Protein AF-R7EYQ7-F1 (afdb_monomer)

Radius of gyration: 17.89 Å; Cα contacts (8 Å, |Δi|>4): 561; chains: 1; bounding box: 43×46×58 Å

Structure (mmCIF, N/CA/C/O backbone):
data_AF-R7EYQ7-F1
#
_entry.id   AF-R7EYQ7-F1
#
loop_
_atom_site.group_PDB
_atom_site.id
_atom_site.type_symbol
_atom_site.label_atom_id
_atom_site.label_alt_id
_atom_site.label_comp_id
_atom_site.label_asym_id
_atom_site.label_entity_id
_atom_site.label_seq_id
_atom_site.pdbx_PDB_ins_code
_atom_site.Cartn_x
_atom_site.Cartn_y
_atom_site.Cartn_z
_atom_site.occupancy
_atom_site.B_iso_or_equiv
_atom_site.auth_seq_id
_atom_site.auth_comp_id
_atom_site.auth_asym_id
_atom_site.auth_atom_id
_atom_site.pdbx_PDB_model_num
ATOM 1 N N . MET A 1 1 ? -8.876 -11.150 -6.058 1.00 70.31 1 MET A N 1
ATOM 2 C CA . MET A 1 1 ? -7.991 -10.917 -7.228 1.00 70.31 1 MET A CA 1
ATOM 3 C C . MET A 1 1 ? -6.675 -11.649 -7.012 1.00 70.31 1 MET A C 1
ATOM 5 O O . MET A 1 1 ? -6.251 -11.719 -5.863 1.00 70.31 1 MET A O 1
ATOM 9 N N . ARG A 1 2 ? -6.072 -12.230 -8.060 1.00 80.94 2 ARG A N 1
ATOM 10 C CA . ARG A 1 2 ? -4.848 -13.043 -7.925 1.00 80.94 2 ARG A CA 1
ATOM 11 C C . ARG A 1 2 ? -3.551 -12.344 -8.317 1.00 80.94 2 ARG A C 1
ATOM 13 O O . ARG A 1 2 ? -2.537 -12.867 -7.909 1.00 80.94 2 ARG A O 1
ATOM 20 N N . TYR A 1 3 ? -3.576 -11.233 -9.057 1.00 92.44 3 TYR A N 1
ATOM 21 C CA . TYR A 1 3 ? -2.371 -10.474 -9.409 1.00 92.44 3 TYR A CA 1
ATOM 22 C C . TYR A 1 3 ? -2.695 -8.987 -9.569 1.00 92.44 3 TYR A C 1
ATOM 24 O O . TYR A 1 3 ? -3.776 -8.650 -10.054 1.00 92.44 3 TYR A O 1
ATOM 32 N N . CYS A 1 4 ? -1.786 -8.104 -9.149 1.00 94.50 4 CYS A N 1
ATOM 33 C CA . CYS A 1 4 ? -1.896 -6.654 -9.335 1.00 94.50 4 CYS A CA 1
ATOM 34 C C . CYS A 1 4 ? -0.521 -6.014 -9.429 1.00 94.50 4 CYS A C 1
ATOM 36 O O . CYS A 1 4 ? 0.293 -6.220 -8.531 1.00 94.50 4 CYS A O 1
ATOM 38 N N . LEU A 1 5 ? -0.304 -5.173 -10.432 1.00 95.81 5 LEU A N 1
ATOM 39 C CA . LEU A 1 5 ? 0.814 -4.240 -10.457 1.00 95.81 5 LEU A CA 1
ATOM 40 C C . LEU A 1 5 ? 0.259 -2.813 -10.452 1.00 95.81 5 LEU A C 1
ATOM 42 O O . LEU A 1 5 ? -0.575 -2.474 -11.287 1.00 95.81 5 LEU A O 1
ATOM 46 N N . SER A 1 6 ? 0.746 -1.981 -9.534 1.00 96.06 6 SER A N 1
ATOM 47 C CA . SER A 1 6 ? 0.581 -0.526 -9.570 1.00 96.06 6 SER A CA 1
ATOM 48 C C . SER A 1 6 ? 1.959 0.111 -9.624 1.00 96.06 6 SER A C 1
ATOM 50 O O . SER A 1 6 ? 2.792 -0.180 -8.769 1.00 96.06 6 SER A O 1
ATOM 52 N N . VAL A 1 7 ? 2.163 1.033 -10.563 1.00 96.06 7 VAL A N 1
ATOM 53 C CA . VAL A 1 7 ? 3.359 1.879 -10.642 1.00 96.06 7 VAL A CA 1
ATOM 54 C C . VAL A 1 7 ? 2.918 3.334 -10.629 1.00 96.06 7 VAL A C 1
ATOM 56 O O . VAL A 1 7 ? 2.062 3.718 -11.422 1.00 96.06 7 VAL A O 1
ATOM 59 N N . ARG A 1 8 ? 3.430 4.124 -9.681 1.00 96.25 8 ARG A N 1
ATOM 60 C CA . ARG A 1 8 ? 3.079 5.541 -9.556 1.00 96.25 8 ARG A CA 1
ATOM 61 C C . ARG A 1 8 ? 4.039 6.410 -10.353 1.00 96.25 8 ARG A C 1
ATOM 63 O O . ARG A 1 8 ? 5.252 6.279 -10.219 1.00 96.25 8 ARG A O 1
ATOM 70 N N . ASP A 1 9 ? 3.473 7.328 -11.126 1.00 95.00 9 ASP A N 1
ATOM 71 C CA . ASP A 1 9 ? 4.203 8.492 -11.612 1.00 95.00 9 ASP A CA 1
ATOM 72 C C . ASP A 1 9 ? 4.451 9.425 -10.415 1.00 95.00 9 ASP A C 1
ATOM 74 O O . ASP A 1 9 ? 3.481 9.884 -9.811 1.00 95.00 9 ASP A O 1
ATOM 78 N N . PRO A 1 10 ? 5.708 9.715 -10.037 1.00 96.25 10 PRO A N 1
ATOM 79 C CA . PRO A 1 10 ? 6.006 10.505 -8.847 1.00 96.25 10 PRO A CA 1
ATOM 80 C C . PRO A 1 10 ? 5.572 11.977 -8.961 1.00 96.25 10 PRO A C 1
ATOM 82 O O . PRO A 1 10 ? 5.576 12.688 -7.956 1.00 96.25 10 PRO A O 1
ATOM 85 N N . ARG A 1 11 ? 5.189 12.453 -10.154 1.00 96.12 11 ARG A N 1
ATOM 86 C CA . ARG A 1 11 ? 4.769 13.837 -10.415 1.00 96.12 11 ARG A CA 1
ATOM 87 C C . ARG A 1 11 ? 3.256 14.040 -10.368 1.00 96.12 11 ARG A C 1
ATOM 89 O O . ARG A 1 11 ? 2.821 15.191 -10.414 1.00 96.12 11 ARG A O 1
ATOM 96 N N . ILE A 1 12 ? 2.458 12.974 -10.261 1.00 95.75 12 ILE A N 1
ATOM 97 C CA . ILE A 1 12 ? 0.992 13.041 -10.357 1.00 95.75 12 ILE A CA 1
ATOM 98 C C . ILE A 1 12 ? 0.342 12.378 -9.140 1.00 95.75 12 ILE A C 1
ATOM 100 O O . ILE A 1 12 ? 0.296 11.154 -9.029 1.00 95.75 12 ILE A O 1
ATOM 104 N N . ALA A 1 13 ? -0.228 13.191 -8.250 1.00 96.19 13 ALA A N 1
ATOM 105 C CA . ALA A 1 13 ? -1.019 12.720 -7.118 1.00 96.19 13 ALA A CA 1
ATOM 106 C C . ALA A 1 13 ? -2.377 13.421 -7.045 1.00 96.19 13 ALA A C 1
ATOM 108 O O . ALA A 1 13 ? -2.488 14.625 -7.279 1.00 96.19 13 ALA A O 1
ATOM 109 N N . ASP A 1 14 ? -3.395 12.668 -6.643 1.00 91.94 14 ASP A N 1
ATOM 110 C CA . ASP A 1 14 ? -4.744 13.165 -6.390 1.00 91.94 14 ASP A CA 1
ATOM 111 C C . ASP A 1 14 ? -4.819 14.139 -5.199 1.00 91.94 14 ASP A C 1
ATOM 113 O O . ASP A 1 14 ? -4.140 13.974 -4.177 1.00 91.94 14 ASP A O 1
ATOM 117 N N . THR A 1 15 ? -5.703 15.136 -5.313 1.00 91.69 15 THR A N 1
ATOM 118 C CA . THR A 1 15 ? -5.915 16.193 -4.310 1.00 91.69 15 THR A CA 1
ATOM 119 C C . THR A 1 15 ? -6.346 15.661 -2.937 1.00 91.69 15 THR A C 1
ATOM 121 O O . THR A 1 15 ? -6.007 16.247 -1.903 1.00 91.69 15 THR A O 1
ATOM 124 N N . SER A 1 16 ? -7.049 14.525 -2.899 1.00 91.94 16 SER A N 1
ATOM 125 C CA . SER A 1 16 ? -7.520 13.872 -1.673 1.00 91.94 16 SER A CA 1
ATOM 126 C C . SER A 1 16 ? -6.491 12.954 -1.012 1.00 91.94 16 SER A C 1
ATOM 128 O O . SER A 1 16 ? -6.771 12.447 0.071 1.00 91.94 16 SER A O 1
ATOM 130 N N . GLN A 1 17 ? -5.281 12.909 -1.583 1.00 95.81 17 GLN A N 1
ATOM 131 C CA . GLN A 1 17 ? -4.141 12.049 -1.279 1.00 95.81 17 GLN A CA 1
ATOM 132 C C . GLN A 1 17 ? -4.197 10.719 -2.034 1.00 95.81 17 GLN A C 1
ATOM 134 O O . GLN A 1 17 ? -5.220 10.053 -2.105 1.00 95.81 17 GLN A O 1
ATOM 139 N N . SER A 1 18 ? -3.072 10.335 -2.635 1.00 97.19 18 SER A N 1
ATOM 140 C CA . SER A 1 18 ? -2.972 9.104 -3.419 1.00 97.19 18 SER A CA 1
ATOM 141 C C . SER A 1 18 ? -2.539 7.929 -2.561 1.00 97.19 18 SER A C 1
ATOM 143 O O . SER A 1 18 ? -1.446 7.943 -1.992 1.00 97.19 18 SER A O 1
ATOM 145 N N . ASN A 1 19 ? -3.375 6.893 -2.542 1.00 98.19 19 ASN A N 1
ATOM 146 C CA . ASN A 1 19 ? -3.112 5.619 -1.888 1.00 98.19 19 ASN A CA 1
ATOM 147 C C . ASN A 1 19 ? -2.914 4.494 -2.914 1.00 98.19 19 ASN A C 1
ATOM 149 O O . ASN A 1 19 ? -3.432 4.558 -4.034 1.00 98.19 19 ASN A O 1
ATOM 153 N N . GLY A 1 20 ? -2.180 3.448 -2.531 1.00 97.31 20 GLY A N 1
ATOM 154 C CA . GLY A 1 20 ? -2.062 2.203 -3.290 1.00 97.31 20 GLY A CA 1
ATOM 155 C C . GLY A 1 20 ? -3.398 1.461 -3.327 1.00 97.31 20 GLY A C 1
ATOM 156 O O . GLY A 1 20 ? -4.007 1.344 -4.388 1.00 97.31 20 GLY A O 1
ATOM 157 N N . PHE A 1 21 ? -3.872 1.039 -2.154 1.00 96.88 21 PHE A N 1
ATOM 158 C CA . PHE A 1 21 ? -5.271 0.692 -1.900 1.00 96.88 21 PHE A CA 1
ATOM 159 C C . PHE A 1 21 ? -5.887 1.689 -0.926 1.00 96.88 21 PHE A C 1
ATOM 161 O O . PHE A 1 21 ? -5.285 1.999 0.098 1.00 96.88 21 PHE A O 1
ATOM 168 N N . GLU A 1 22 ? -7.124 2.087 -1.198 1.00 96.44 22 GLU A N 1
ATOM 169 C CA . GLU A 1 22 ? -8.025 2.692 -0.220 1.00 96.44 22 GLU A CA 1
ATOM 170 C C . GLU A 1 22 ? -9.298 1.849 -0.171 1.00 96.44 22 GLU A C 1
ATOM 172 O O . GLU A 1 22 ? -9.866 1.506 -1.212 1.00 96.44 22 GLU A O 1
ATOM 177 N N . SER A 1 23 ? -9.712 1.439 1.027 1.00 97.50 23 SER A N 1
ATOM 178 C CA . SER A 1 23 ? -10.872 0.571 1.195 1.00 97.50 23 SER A CA 1
ATOM 179 C C . SER A 1 23 ? -11.792 1.039 2.307 1.00 97.50 23 SER A C 1
ATOM 181 O O . SER A 1 23 ? -11.409 1.065 3.477 1.00 97.50 23 SER A O 1
ATOM 183 N N . ASP A 1 24 ? -13.039 1.286 1.912 1.00 97.25 24 ASP A N 1
ATOM 184 C CA . ASP A 1 24 ? -14.132 1.773 2.747 1.00 97.25 24 ASP A CA 1
ATOM 185 C C . ASP A 1 24 ? -15.274 0.757 2.752 1.00 97.25 24 ASP A C 1
ATOM 187 O O . ASP A 1 24 ? -15.513 0.089 1.743 1.00 97.25 24 ASP A O 1
ATOM 191 N N . ASN A 1 25 ? -16.050 0.686 3.838 1.00 97.31 25 ASN A N 1
ATOM 192 C CA . ASN A 1 25 ? -17.374 0.064 3.754 1.00 97.31 25 ASN A CA 1
ATOM 193 C C . ASN A 1 25 ? -18.377 0.991 3.051 1.00 97.31 25 ASN A C 1
ATOM 195 O O . ASN A 1 25 ? -19.058 0.610 2.107 1.00 97.31 25 ASN A O 1
ATOM 199 N N . ASN A 1 26 ? -18.479 2.226 3.540 1.00 95.88 26 ASN A N 1
ATOM 200 C CA . ASN A 1 26 ? -19.308 3.288 2.978 1.00 95.88 26 ASN A CA 1
ATOM 201 C C . ASN A 1 26 ? -18.834 4.651 3.502 1.00 95.88 26 ASN A C 1
ATOM 203 O O . ASN A 1 26 ? -18.089 4.728 4.480 1.00 95.88 26 ASN A O 1
ATOM 207 N N . ALA A 1 27 ? -19.313 5.730 2.881 1.00 94.12 27 ALA A N 1
ATOM 208 C CA . ALA A 1 27 ? -18.861 7.092 3.159 1.00 94.12 27 ALA A CA 1
ATOM 209 C C . ALA A 1 27 ? -19.082 7.563 4.612 1.00 94.12 27 ALA A C 1
ATOM 211 O O . ALA A 1 27 ? -18.300 8.374 5.118 1.00 94.12 27 ALA A O 1
ATOM 212 N N . SER A 1 28 ? -20.129 7.083 5.295 1.00 94.12 28 SER A N 1
ATOM 213 C CA . SER A 1 28 ? -20.429 7.496 6.674 1.00 94.12 28 SER A CA 1
ATOM 214 C C . SER A 1 28 ? -19.657 6.694 7.725 1.00 94.12 28 SER A C 1
ATOM 216 O O . SER A 1 28 ? -19.553 7.146 8.862 1.00 94.12 28 SER A O 1
ATOM 218 N N . GLY A 1 29 ? -19.090 5.539 7.360 1.00 92.81 29 GLY A N 1
ATOM 219 C CA . GLY A 1 29 ? -18.510 4.584 8.309 1.00 92.81 29 GLY A CA 1
ATOM 220 C C . GLY A 1 29 ? -19.556 3.745 9.046 1.00 92.81 29 GLY A C 1
ATOM 221 O O . GLY A 1 29 ? -19.209 3.046 9.997 1.00 92.81 29 GLY A O 1
ATOM 222 N N . ALA A 1 30 ? -20.821 3.795 8.614 1.00 94.19 30 ALA A N 1
ATOM 223 C CA . ALA A 1 30 ? -21.890 3.000 9.201 1.00 94.19 30 ALA A CA 1
ATOM 224 C C . ALA A 1 30 ? -21.632 1.495 9.022 1.00 94.19 30 ALA A C 1
ATOM 226 O O . ALA A 1 30 ? -21.087 1.046 8.008 1.00 94.19 30 ALA A O 1
ATOM 227 N N . GLU A 1 31 ? -22.072 0.694 9.987 1.00 94.31 31 GLU A N 1
ATOM 228 C CA . GLU A 1 31 ? -21.980 -0.770 9.952 1.00 94.31 31 GLU A CA 1
ATOM 229 C C . GLU A 1 31 ? -23.127 -1.387 9.137 1.00 94.31 31 GLU A C 1
ATOM 231 O O . GLU A 1 31 ? -23.873 -2.247 9.599 1.00 94.31 31 GLU A O 1
ATOM 236 N N . THR A 1 32 ? -23.285 -0.915 7.902 1.00 94.88 32 THR A N 1
ATOM 237 C CA . THR A 1 32 ? -24.306 -1.405 6.975 1.00 94.88 32 THR A CA 1
ATOM 238 C C . THR A 1 32 ? -23.769 -2.602 6.201 1.00 94.88 32 THR A C 1
ATOM 240 O O . THR A 1 32 ? -22.664 -2.545 5.658 1.00 94.88 32 THR A O 1
ATOM 243 N N . THR A 1 33 ? -24.555 -3.677 6.144 1.00 94.31 33 THR A N 1
ATOM 244 C CA . THR A 1 33 ? -24.248 -4.860 5.333 1.00 94.31 33 THR A CA 1
ATOM 245 C C . THR A 1 33 ? -24.699 -4.674 3.877 1.00 94.31 33 THR A C 1
ATOM 247 O O . THR A 1 33 ? -25.657 -3.938 3.630 1.00 94.31 33 THR A O 1
ATOM 250 N N . PRO A 1 34 ? -24.057 -5.355 2.906 1.00 94.81 34 PRO A N 1
ATOM 251 C CA . PRO A 1 34 ? -22.857 -6.192 3.047 1.00 94.81 34 PRO A CA 1
ATOM 252 C C . PRO A 1 34 ? -21.591 -5.372 3.345 1.00 94.81 34 PRO A C 1
ATOM 254 O O . PRO A 1 34 ? -21.514 -4.204 2.986 1.00 94.81 34 PRO A O 1
ATOM 257 N N . PHE A 1 35 ? -20.597 -5.999 3.991 1.00 96.44 35 PHE A N 1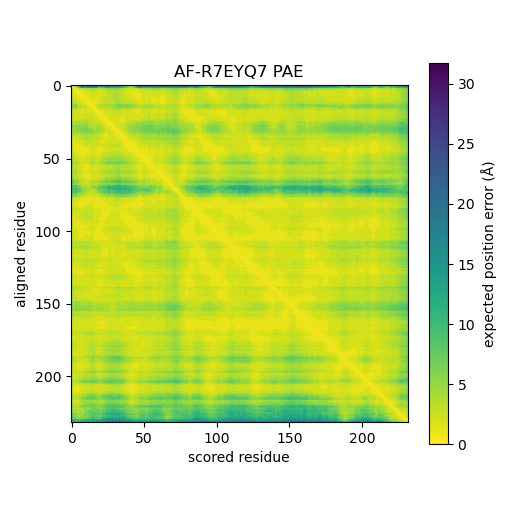
ATOM 258 C CA . PHE A 1 35 ? -19.316 -5.347 4.284 1.00 96.44 35 PHE A CA 1
ATOM 259 C C . PHE A 1 35 ? -18.308 -5.490 3.138 1.00 96.44 35 PHE A C 1
ATOM 261 O O . PHE A 1 35 ? -18.095 -6.603 2.640 1.00 96.44 35 PHE A O 1
ATOM 268 N N . THR A 1 36 ? -17.587 -4.412 2.813 1.00 97.06 36 THR A N 1
ATOM 269 C CA . THR A 1 36 ? -16.380 -4.487 1.971 1.00 97.06 36 THR A CA 1
ATOM 270 C C . THR A 1 36 ? -15.347 -5.407 2.625 1.00 97.06 36 THR A C 1
ATOM 272 O O . THR A 1 36 ? -14.816 -5.105 3.690 1.00 97.06 36 THR A O 1
ATOM 275 N N . SER A 1 37 ? -15.082 -6.557 2.001 1.00 96.50 37 SER A N 1
ATOM 276 C CA . SER A 1 37 ? -14.272 -7.650 2.573 1.00 96.50 37 SER A CA 1
ATOM 277 C C . SER A 1 37 ? -13.435 -8.386 1.519 1.00 96.50 37 SER A C 1
ATOM 279 O O . SER A 1 37 ? -13.158 -9.578 1.620 1.00 96.50 37 SER A O 1
ATOM 281 N N . ALA A 1 38 ? -13.048 -7.679 0.455 1.00 96.31 38 ALA A N 1
ATOM 282 C CA . ALA A 1 38 ? -12.340 -8.272 -0.672 1.00 96.31 38 ALA A CA 1
ATOM 283 C C . ALA A 1 38 ? -11.009 -8.932 -0.261 1.00 96.31 38 ALA A C 1
ATOM 285 O O . ALA A 1 38 ? -10.313 -8.465 0.641 1.00 96.31 38 ALA A O 1
ATOM 286 N N . HIS A 1 39 ? -10.647 -10.003 -0.975 1.00 97.19 39 HIS A N 1
ATOM 287 C CA . HIS A 1 39 ? -9.384 -10.721 -0.805 1.00 97.19 39 HIS A CA 1
ATOM 288 C C . HIS A 1 39 ? -8.466 -10.501 -2.014 1.00 97.19 39 HIS A C 1
ATOM 290 O O . HIS A 1 39 ? -8.789 -10.865 -3.157 1.00 97.19 39 HIS A O 1
ATOM 296 N N . PHE A 1 40 ? -7.293 -9.938 -1.742 1.00 97.69 40 PHE A N 1
ATOM 297 C CA . PHE A 1 40 ? -6.221 -9.720 -2.704 1.00 97.69 40 PHE A CA 1
ATOM 298 C C . PHE A 1 40 ? -5.013 -10.589 -2.355 1.00 97.69 40 PHE A C 1
ATOM 300 O O . PHE A 1 40 ? -4.673 -10.776 -1.185 1.00 97.69 40 PHE A O 1
ATOM 307 N N . ARG A 1 41 ? -4.366 -11.137 -3.384 1.00 97.19 41 ARG A N 1
ATOM 308 C CA . ARG A 1 41 ? -3.109 -11.872 -3.251 1.00 97.19 41 ARG A CA 1
ATOM 309 C C . ARG A 1 41 ? -2.165 -11.502 -4.392 1.00 97.19 41 ARG A C 1
ATOM 311 O O . ARG A 1 41 ? -2.664 -11.173 -5.466 1.00 97.19 41 ARG A O 1
ATOM 318 N N . ASN A 1 42 ? -0.853 -11.583 -4.150 1.00 97.81 42 ASN A N 1
ATOM 319 C CA . ASN A 1 42 ? 0.201 -11.390 -5.154 1.00 97.81 42 ASN A CA 1
ATOM 320 C C . ASN A 1 42 ? 0.115 -9.997 -5.794 1.00 97.81 42 ASN A C 1
ATOM 322 O O . ASN A 1 42 ? -0.246 -9.812 -6.954 1.00 97.81 42 ASN A O 1
ATOM 326 N N . ILE A 1 43 ? 0.414 -8.988 -4.981 1.00 98.25 43 ILE A N 1
ATOM 327 C CA . ILE A 1 43 ? 0.268 -7.571 -5.322 1.00 98.25 43 ILE A CA 1
ATOM 328 C C . ILE A 1 43 ? 1.647 -6.917 -5.279 1.00 98.25 43 ILE A C 1
ATOM 330 O O . ILE A 1 43 ? 2.351 -7.093 -4.293 1.00 98.25 43 ILE A O 1
ATOM 334 N N . THR A 1 44 ? 2.015 -6.132 -6.288 1.00 98.38 44 THR A N 1
ATOM 335 C CA . THR A 1 44 ? 3.164 -5.220 -6.223 1.00 98.38 44 THR A CA 1
ATOM 336 C C . THR A 1 44 ? 2.684 -3.777 -6.347 1.00 98.38 44 THR A C 1
ATOM 338 O O . THR A 1 44 ? 2.035 -3.421 -7.330 1.00 98.38 44 THR A O 1
ATOM 341 N N . LEU A 1 45 ? 3.017 -2.942 -5.363 1.00 98.69 45 LEU A N 1
ATOM 342 C CA . LEU A 1 45 ? 2.714 -1.513 -5.329 1.00 98.69 45 LEU A CA 1
ATOM 343 C C . LEU A 1 45 ? 4.007 -0.705 -5.300 1.00 98.69 45 LEU A C 1
ATOM 345 O O . LEU A 1 45 ? 4.673 -0.619 -4.270 1.00 98.69 45 LEU A O 1
ATOM 349 N N . VAL A 1 46 ? 4.324 -0.065 -6.415 1.00 98.62 46 VAL A N 1
ATOM 350 C CA . VAL A 1 46 ? 5.459 0.846 -6.526 1.00 98.62 46 VAL A CA 1
ATOM 351 C C . VAL A 1 46 ? 4.990 2.272 -6.284 1.00 98.62 46 VAL A C 1
ATOM 353 O O . VAL A 1 46 ? 4.228 2.821 -7.079 1.00 98.62 46 VAL A O 1
ATOM 356 N N . GLY A 1 47 ? 5.403 2.828 -5.150 1.00 98.25 47 GLY A N 1
ATOM 357 C CA . GLY A 1 47 ? 5.142 4.198 -4.734 1.00 98.25 47 GLY A CA 1
ATOM 358 C C . GLY A 1 47 ? 6.070 5.209 -5.414 1.00 98.25 47 GLY A C 1
ATOM 359 O O . GLY A 1 47 ? 6.898 4.842 -6.246 1.00 98.25 47 GLY A O 1
ATOM 360 N N . PRO A 1 48 ? 5.927 6.501 -5.092 1.00 97.69 48 PRO A N 1
ATOM 361 C CA . PRO A 1 48 ? 6.641 7.575 -5.779 1.00 97.69 48 PRO A CA 1
ATOM 362 C C . PRO A 1 48 ? 8.108 7.731 -5.345 1.00 97.69 48 PRO A C 1
ATOM 364 O O . PRO A 1 48 ? 8.890 8.332 -6.072 1.00 97.69 48 PRO A O 1
ATOM 367 N N . LYS A 1 49 ? 8.492 7.211 -4.173 1.00 97.06 49 LYS A N 1
ATOM 368 C CA . LYS A 1 49 ? 9.792 7.430 -3.521 1.00 97.06 49 LYS A CA 1
ATOM 369 C C . LYS A 1 49 ? 10.677 6.183 -3.619 1.00 97.06 49 LYS A C 1
ATOM 371 O O . LYS A 1 49 ? 11.204 5.702 -2.618 1.00 97.06 49 LYS A O 1
ATOM 376 N N . THR A 1 50 ? 10.761 5.593 -4.805 1.00 97.25 50 THR A N 1
ATOM 377 C CA . THR A 1 50 ? 11.694 4.486 -5.056 1.00 97.25 50 THR A CA 1
ATOM 378 C C . THR A 1 50 ? 13.120 5.009 -5.177 1.00 97.25 50 THR A C 1
ATOM 380 O O . THR A 1 50 ? 13.343 6.203 -5.385 1.00 97.25 50 THR A O 1
ATOM 383 N N . THR A 1 51 ? 14.106 4.113 -5.150 1.00 93.94 51 THR A N 1
ATOM 384 C CA . THR A 1 51 ? 15.512 4.473 -5.415 1.00 93.94 51 THR A CA 1
ATOM 385 C C . THR A 1 51 ? 15.738 5.119 -6.789 1.00 93.94 51 THR A C 1
ATOM 387 O O . THR A 1 51 ? 16.692 5.877 -6.954 1.00 93.94 51 THR A O 1
ATOM 390 N N . LYS A 1 52 ? 14.856 4.875 -7.771 1.00 95.25 52 LYS A N 1
ATOM 391 C CA . LYS A 1 52 ? 14.890 5.539 -9.087 1.00 95.25 52 LYS A CA 1
ATOM 392 C C . LYS A 1 52 ? 14.464 7.010 -9.033 1.00 95.25 52 LYS A C 1
ATOM 394 O O . LYS A 1 52 ? 14.857 7.770 -9.911 1.00 95.25 52 LYS A O 1
ATOM 399 N N . ASN A 1 53 ? 13.721 7.412 -8.003 1.00 95.69 53 ASN A N 1
ATOM 400 C CA . ASN A 1 53 ? 13.224 8.773 -7.801 1.00 95.69 53 ASN A CA 1
ATOM 401 C C . ASN A 1 53 ? 13.887 9.393 -6.559 1.00 95.69 53 ASN A C 1
ATOM 403 O O . ASN A 1 53 ? 13.214 9.839 -5.630 1.00 95.69 53 ASN A O 1
ATOM 407 N N . ALA A 1 54 ? 15.223 9.382 -6.509 1.00 92.69 54 ALA A N 1
ATOM 408 C CA . ALA A 1 54 ? 15.991 9.847 -5.348 1.00 92.69 54 ALA A CA 1
ATOM 409 C C . ALA A 1 54 ? 15.775 11.338 -5.008 1.00 92.69 54 ALA A C 1
ATOM 411 O O . ALA A 1 54 ? 16.067 11.759 -3.891 1.00 92.69 54 ALA A O 1
ATOM 412 N N . ASP A 1 55 ? 15.269 12.129 -5.957 1.00 95.06 55 ASP A N 1
ATOM 413 C CA . ASP A 1 55 ? 14.934 13.547 -5.804 1.00 95.06 55 ASP A CA 1
ATOM 414 C C . ASP A 1 55 ? 13.484 13.792 -5.349 1.00 95.06 55 ASP A C 1
ATOM 416 O O . ASP A 1 55 ? 13.074 14.947 -5.224 1.00 95.06 55 ASP A O 1
ATOM 420 N N . PHE A 1 56 ? 12.694 12.734 -5.129 1.00 97.44 56 PHE A N 1
ATOM 421 C CA . PHE A 1 56 ? 11.277 12.854 -4.805 1.00 97.44 56 PHE A CA 1
ATOM 422 C C . PHE A 1 56 ? 11.037 13.705 -3.554 1.00 97.44 56 PHE A C 1
ATOM 424 O O . PHE A 1 56 ? 11.572 13.436 -2.477 1.00 97.44 56 PHE A O 1
ATOM 431 N N . LEU A 1 57 ? 10.131 14.677 -3.683 1.00 97.19 57 LEU A N 1
ATOM 432 C CA . LEU A 1 57 ? 9.569 15.426 -2.566 1.00 97.19 57 LEU A CA 1
ATOM 433 C C . LEU A 1 57 ? 8.049 15.286 -2.584 1.00 97.19 57 LEU A C 1
ATOM 435 O O . LEU A 1 57 ? 7.397 15.526 -3.597 1.00 97.19 57 LEU A O 1
ATOM 439 N N . ASN A 1 58 ? 7.450 14.957 -1.442 1.00 97.25 58 ASN A N 1
ATOM 440 C CA . ASN A 1 58 ? 5.995 14.854 -1.328 1.00 97.25 58 ASN A CA 1
ATOM 441 C C . ASN A 1 58 ? 5.347 16.233 -1.094 1.00 97.25 58 ASN A C 1
ATOM 443 O O . ASN A 1 58 ? 4.686 16.476 -0.078 1.00 97.25 58 ASN A O 1
ATOM 447 N N . SER A 1 59 ? 5.598 17.171 -2.007 1.00 96.25 59 SER A N 1
ATOM 448 C CA . SER A 1 59 ? 5.170 18.568 -1.927 1.00 96.25 59 SER A CA 1
ATOM 449 C C . SER A 1 59 ? 4.620 19.067 -3.263 1.00 96.25 59 SER A C 1
ATOM 451 O O . SER A 1 59 ? 4.833 18.463 -4.314 1.00 96.25 59 SER A O 1
ATOM 453 N N . SER A 1 60 ? 3.928 20.206 -3.218 1.00 94.19 60 SER A N 1
ATOM 454 C CA . SER A 1 60 ? 3.421 20.896 -4.410 1.00 94.19 60 SER A CA 1
ATOM 455 C C . SER A 1 60 ? 4.523 21.356 -5.364 1.00 94.19 60 SER A C 1
ATOM 457 O O . SER A 1 60 ? 4.249 21.562 -6.538 1.00 94.19 60 SER A O 1
ATOM 459 N N . ASP A 1 61 ? 5.753 21.513 -4.873 1.00 94.44 61 ASP A N 1
ATOM 460 C CA . ASP A 1 61 ? 6.876 21.988 -5.688 1.00 94.44 61 ASP A CA 1
ATOM 461 C C . ASP A 1 61 ? 7.401 20.886 -6.619 1.00 94.44 61 ASP A C 1
ATOM 463 O O . ASP A 1 61 ? 7.955 21.166 -7.679 1.00 94.44 61 ASP A O 1
ATOM 467 N N . TYR A 1 62 ? 7.214 19.621 -6.234 1.00 96.44 62 TYR A N 1
ATOM 468 C CA . TYR A 1 62 ? 7.636 18.464 -7.018 1.00 96.44 62 TYR A CA 1
ATOM 469 C C . TYR A 1 62 ? 6.477 17.843 -7.801 1.00 96.44 62 TYR A C 1
ATOM 471 O O . TYR A 1 62 ? 6.635 17.512 -8.979 1.00 96.44 62 TYR A O 1
ATOM 479 N N . ILE A 1 63 ? 5.314 17.695 -7.158 1.00 97.06 63 ILE A N 1
ATOM 480 C CA . ILE A 1 63 ? 4.113 17.071 -7.725 1.00 97.06 63 ILE A CA 1
ATOM 481 C C . ILE A 1 63 ? 3.350 18.120 -8.538 1.00 97.06 63 ILE A C 1
ATOM 483 O O . ILE A 1 63 ? 2.371 18.707 -8.076 1.00 97.06 63 ILE A O 1
ATOM 487 N N . THR A 1 64 ? 3.837 18.376 -9.749 1.00 95.19 64 THR A N 1
ATOM 488 C CA . THR A 1 64 ? 3.324 19.422 -10.646 1.00 95.19 64 THR A CA 1
ATOM 489 C C . THR A 1 64 ? 2.618 18.874 -11.885 1.00 95.19 64 THR A C 1
ATOM 491 O O . THR A 1 64 ? 2.096 19.655 -12.672 1.00 95.19 64 THR A O 1
ATOM 494 N N . ALA A 1 65 ? 2.613 17.551 -12.084 1.00 93.94 65 ALA A N 1
ATOM 495 C CA . ALA A 1 65 ? 2.209 16.847 -13.307 1.00 93.94 65 ALA A CA 1
ATOM 496 C C . ALA A 1 65 ? 2.945 17.255 -14.602 1.00 93.94 65 ALA A C 1
ATOM 498 O O . ALA A 1 65 ? 2.756 16.599 -15.621 1.00 93.94 65 ALA A O 1
ATOM 499 N N . GLY A 1 66 ? 3.810 18.276 -14.577 1.00 91.38 66 GLY A N 1
ATOM 500 C CA . GLY A 1 66 ? 4.540 18.753 -15.752 1.00 91.38 66 GLY A CA 1
ATOM 501 C C . GLY A 1 66 ? 3.611 18.997 -16.944 1.00 91.38 66 GLY A C 1
ATOM 502 O O . GLY A 1 66 ? 2.527 19.559 -16.791 1.00 91.38 66 GLY A O 1
ATOM 503 N N . ASP A 1 67 ? 4.010 18.499 -18.112 1.00 90.25 67 ASP A N 1
ATOM 504 C CA . ASP A 1 67 ? 3.244 18.615 -19.361 1.00 90.25 67 ASP A CA 1
ATOM 505 C C . ASP A 1 67 ? 1.906 17.847 -19.339 1.00 90.25 67 ASP A C 1
ATOM 507 O O . ASP A 1 67 ? 1.056 18.056 -20.201 1.00 90.25 67 ASP A O 1
ATOM 511 N N . MET A 1 68 ? 1.687 16.977 -18.345 1.00 89.81 68 MET A N 1
ATOM 512 C CA . MET A 1 68 ? 0.429 16.247 -18.149 1.00 89.81 68 MET A CA 1
ATOM 513 C C . MET A 1 68 ? -0.591 17.037 -17.314 1.00 89.81 68 MET A C 1
ATOM 515 O O . MET A 1 68 ? -1.687 16.532 -17.053 1.00 89.81 68 MET A O 1
ATOM 519 N N . PHE A 1 69 ? -0.259 18.250 -16.856 1.00 90.44 69 PHE A N 1
ATOM 520 C CA . PHE A 1 69 ? -1.193 19.082 -16.103 1.00 90.44 69 PHE A CA 1
ATOM 521 C C . PHE A 1 69 ? -2.359 19.541 -17.007 1.00 90.44 69 PHE A C 1
ATOM 523 O O . PHE A 1 69 ? -2.127 20.237 -17.992 1.00 90.44 69 PHE A O 1
ATOM 530 N N . PRO A 1 70 ? -3.626 19.200 -16.695 1.00 85.44 70 PRO A N 1
ATOM 531 C CA . PRO A 1 70 ? -4.735 19.339 -17.647 1.00 85.44 70 PRO A CA 1
ATOM 532 C C . PRO A 1 70 ? -5.307 20.762 -17.792 1.00 85.44 70 PRO A C 1
ATOM 534 O O . PRO A 1 70 ? -6.281 20.934 -18.520 1.00 85.44 70 PRO A O 1
ATOM 537 N N . ASP A 1 71 ? -4.778 21.746 -17.055 1.00 85.94 71 ASP A N 1
ATOM 538 C CA . ASP A 1 71 ? -5.208 23.161 -17.016 1.00 85.94 71 ASP A CA 1
ATOM 539 C C . ASP A 1 71 ? -6.736 23.394 -17.037 1.00 85.94 71 ASP A C 1
ATOM 541 O O . ASP A 1 71 ? -7.272 24.307 -17.658 1.00 85.94 71 ASP A O 1
ATOM 545 N N . ASN A 1 72 ? -7.475 22.525 -16.345 1.00 88.88 72 ASN A N 1
ATOM 546 C CA . ASN A 1 72 ? -8.940 22.538 -16.295 1.00 88.88 72 ASN A CA 1
ATOM 547 C C . ASN A 1 72 ? -9.479 22.832 -14.882 1.00 88.88 72 ASN A C 1
ATOM 549 O O . ASN A 1 72 ? -10.628 22.524 -14.568 1.00 88.88 72 ASN A O 1
ATOM 553 N N . GLY A 1 73 ? -8.632 23.383 -14.006 1.00 86.38 73 GLY A N 1
ATOM 554 C CA . GLY A 1 73 ? -8.941 23.641 -12.596 1.00 86.38 73 GLY A CA 1
ATOM 555 C C . GLY A 1 73 ? -8.779 22.434 -11.662 1.00 86.38 73 GLY A C 1
ATOM 556 O O . GLY A 1 73 ? -8.973 22.581 -10.451 1.00 86.38 73 GLY A O 1
ATOM 557 N N . SER A 1 74 ? -8.400 21.260 -12.182 1.00 85.38 74 SER A N 1
ATOM 558 C CA . SER A 1 74 ? -8.035 20.107 -11.348 1.00 85.38 74 SER A CA 1
ATOM 559 C C . SER A 1 74 ? -6.834 20.433 -10.461 1.00 85.38 74 SER A C 1
ATOM 561 O O . SER A 1 74 ? -5.884 21.091 -10.885 1.00 85.38 74 SER A O 1
ATOM 563 N N . LYS A 1 75 ? -6.872 19.963 -9.212 1.00 87.75 75 LYS A N 1
ATOM 564 C CA . LYS A 1 75 ? -5.801 20.169 -8.231 1.00 87.75 75 LYS A CA 1
ATOM 565 C C . LYS A 1 75 ? -4.986 18.897 -8.059 1.00 87.75 75 LYS A C 1
ATOM 567 O O . LYS A 1 75 ? -5.543 17.803 -8.046 1.00 87.75 75 LYS A O 1
ATOM 572 N N . LEU A 1 76 ? -3.688 19.064 -7.838 1.00 92.50 76 LEU A N 1
ATOM 573 C CA . LEU A 1 76 ? -2.804 17.991 -7.396 1.00 92.50 76 LEU A CA 1
ATOM 574 C C . LEU A 1 76 ? -2.762 17.928 -5.868 1.00 92.50 76 LEU A C 1
ATOM 576 O O . LEU A 1 76 ? -3.117 18.886 -5.172 1.00 92.50 76 LEU A O 1
ATOM 580 N N . GLY A 1 77 ? -2.366 16.774 -5.343 1.00 94.50 77 GLY A N 1
ATOM 581 C CA . GLY A 1 77 ? -2.185 16.557 -3.913 1.00 94.50 77 GLY A CA 1
ATOM 582 C C . GLY A 1 77 ? -0.849 15.912 -3.585 1.00 94.50 77 GLY A C 1
ATOM 583 O O . GLY A 1 77 ? 0.193 16.305 -4.096 1.00 94.50 77 GLY A O 1
ATOM 584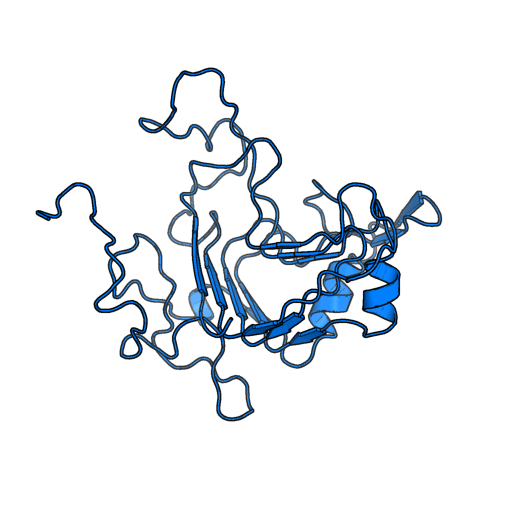 N N . ARG A 1 78 ? -0.885 14.949 -2.667 1.00 97.00 78 ARG A N 1
ATOM 585 C CA . ARG A 1 78 ? 0.292 14.256 -2.129 1.00 97.00 78 ARG A CA 1
ATOM 586 C C . ARG A 1 78 ? 0.074 12.757 -2.195 1.00 97.00 78 ARG A C 1
ATOM 588 O O . ARG A 1 78 ? -1.066 12.300 -2.180 1.00 97.00 78 ARG A O 1
ATOM 595 N N . PHE A 1 79 ? 1.146 11.987 -2.213 1.00 98.38 79 PHE A N 1
ATOM 596 C CA . PHE A 1 79 ? 1.059 10.553 -1.954 1.00 98.38 79 PHE A CA 1
ATOM 597 C C . PHE A 1 79 ? 0.918 10.315 -0.459 1.00 98.38 79 PHE A C 1
ATOM 599 O O . PHE A 1 79 ? 1.498 11.065 0.315 1.00 98.38 79 PHE A O 1
ATOM 606 N N . GLN A 1 80 ? 0.176 9.291 -0.053 1.00 98.44 80 GLN A N 1
ATOM 607 C CA . GLN A 1 80 ? -0.043 8.978 1.356 1.00 98.44 80 GLN A CA 1
ATOM 608 C C . GLN A 1 80 ? 0.433 7.572 1.680 1.00 98.44 80 GLN A C 1
ATOM 610 O O . GLN A 1 80 ? 1.537 7.437 2.199 1.00 98.44 80 GLN A O 1
ATOM 615 N N . SER A 1 81 ? -0.352 6.535 1.371 1.00 98.69 81 SER A N 1
ATOM 616 C CA . SER A 1 81 ? -0.062 5.189 1.871 1.00 98.69 81 SER A CA 1
ATOM 617 C C . SER A 1 81 ? -0.084 4.093 0.816 1.00 98.69 81 SER A C 1
ATOM 619 O O . SER A 1 81 ? -0.813 4.181 -0.170 1.00 98.69 81 SER A O 1
ATOM 621 N N . ALA A 1 82 ? 0.672 3.016 1.043 1.00 98.81 82 ALA A N 1
ATOM 622 C CA . ALA A 1 82 ? 0.515 1.800 0.252 1.00 98.81 82 ALA A CA 1
ATOM 623 C C . ALA A 1 82 ? -0.866 1.170 0.496 1.00 98.81 82 ALA A C 1
ATOM 625 O O . ALA A 1 82 ? -1.549 0.791 -0.457 1.00 98.81 82 ALA A O 1
ATOM 626 N N . PHE A 1 83 ? -1.299 1.105 1.757 1.00 98.81 83 PHE A N 1
ATOM 627 C CA . PHE A 1 83 ? -2.6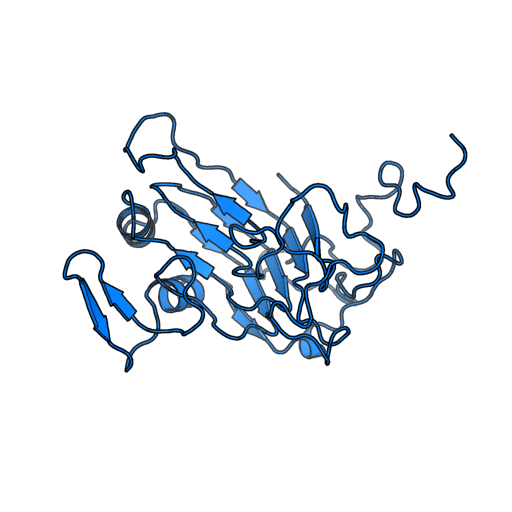00 0.566 2.144 1.00 98.81 83 PHE A CA 1
ATOM 628 C C . PHE A 1 83 ? -3.308 1.484 3.142 1.00 98.81 83 PHE A C 1
ATOM 630 O O . PHE A 1 83 ? -2.813 1.686 4.247 1.00 98.81 83 PHE A O 1
ATOM 637 N N . GLN A 1 84 ? -4.511 1.942 2.800 1.00 98.69 84 GLN A N 1
ATOM 638 C CA . GLN A 1 84 ? -5.447 2.566 3.727 1.00 98.69 84 GLN A CA 1
ATOM 639 C C . GLN A 1 84 ? -6.713 1.717 3.841 1.00 98.69 84 GLN A C 1
ATOM 641 O O . GLN A 1 84 ? -7.422 1.473 2.862 1.00 98.69 84 GLN A O 1
ATOM 646 N N . ILE A 1 85 ? -7.016 1.279 5.059 1.00 98.56 85 ILE A N 1
ATOM 647 C CA . ILE A 1 85 ? -8.234 0.545 5.395 1.00 98.56 85 ILE A CA 1
ATOM 648 C C . ILE A 1 85 ? -9.001 1.406 6.382 1.00 98.56 85 ILE A C 1
ATOM 650 O O . ILE A 1 85 ? -8.470 1.799 7.422 1.00 98.56 85 ILE A O 1
ATOM 654 N N . ARG A 1 86 ? -10.246 1.732 6.048 1.00 97.69 86 ARG A N 1
ATOM 655 C CA . ARG A 1 86 ? -11.016 2.721 6.794 1.00 97.69 86 ARG A CA 1
ATOM 656 C C . ARG A 1 86 ? -12.505 2.412 6.779 1.00 97.69 86 ARG A C 1
ATOM 658 O O . ARG A 1 86 ? -12.979 1.523 6.068 1.00 97.69 86 ARG A O 1
ATOM 665 N N . ARG A 1 87 ? -13.258 3.163 7.589 1.00 97.38 87 ARG A N 1
ATOM 666 C CA . ARG A 1 87 ? -14.728 3.174 7.567 1.00 97.38 87 ARG A CA 1
ATOM 667 C C . ARG A 1 87 ? -15.337 1.774 7.629 1.00 97.38 87 ARG A C 1
ATOM 669 O O . ARG A 1 87 ? -16.218 1.462 6.836 1.00 97.38 87 ARG A O 1
ATOM 676 N N . SER A 1 88 ? -14.866 0.938 8.555 1.00 97.62 88 SER A N 1
ATOM 677 C CA . SER A 1 88 ? -15.385 -0.420 8.794 1.00 97.62 88 SER A CA 1
ATOM 678 C C . SER A 1 88 ? -15.105 -1.435 7.672 1.00 97.62 88 SER A C 1
ATOM 680 O O . SER A 1 88 ? -15.729 -2.498 7.653 1.00 97.62 88 SER A O 1
ATOM 682 N N . SER A 1 89 ? -14.181 -1.147 6.747 1.00 98.06 89 SER A N 1
ATOM 683 C CA . SER A 1 89 ? -13.717 -2.143 5.773 1.00 98.06 89 SER A CA 1
ATOM 684 C C . SER A 1 89 ? -12.994 -3.311 6.458 1.00 98.06 89 SER A C 1
ATOM 686 O O . SER A 1 89 ? -12.350 -3.154 7.496 1.00 98.06 89 SER A O 1
ATOM 688 N N . LYS A 1 90 ? -13.108 -4.499 5.859 1.00 97.69 90 LYS A N 1
ATOM 689 C CA . LYS A 1 90 ? -12.473 -5.758 6.273 1.00 97.69 90 LYS A CA 1
ATOM 690 C C . LYS A 1 90 ? -11.599 -6.311 5.140 1.00 97.69 90 LYS A C 1
ATOM 692 O O . LYS A 1 90 ? -11.661 -7.495 4.815 1.00 97.69 90 LYS A O 1
ATOM 697 N N . LEU A 1 91 ? -10.841 -5.434 4.481 1.00 97.75 91 LEU A N 1
ATOM 698 C CA . LEU A 1 91 ? -9.958 -5.778 3.364 1.00 97.75 91 LEU A CA 1
ATOM 699 C C . LEU A 1 91 ? -8.883 -6.791 3.783 1.00 97.75 91 LEU A C 1
ATOM 701 O O . LEU A 1 91 ? -8.159 -6.570 4.749 1.00 97.75 91 LEU A O 1
ATOM 705 N N . ASN A 1 92 ? -8.731 -7.866 3.009 1.00 98.25 92 ASN A N 1
ATOM 706 C CA . ASN A 1 92 ? -7.686 -8.867 3.208 1.00 98.25 92 ASN A CA 1
ATOM 707 C C . ASN A 1 92 ? -6.640 -8.783 2.092 1.00 98.25 92 ASN A C 1
ATOM 709 O O . ASN A 1 92 ? -6.988 -8.797 0.905 1.00 98.25 92 ASN A O 1
ATOM 713 N N . ILE A 1 93 ? -5.359 -8.764 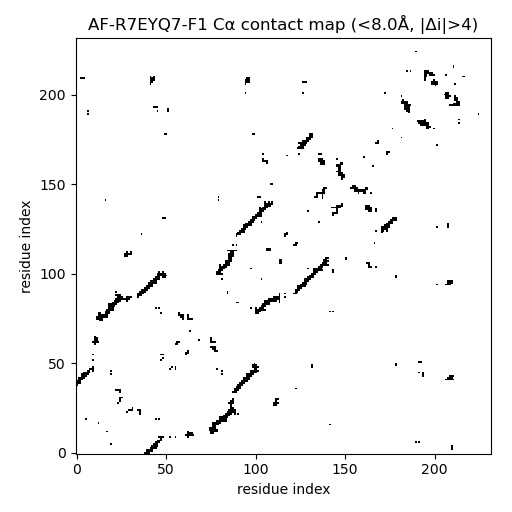2.463 1.00 98.25 93 ILE A N 1
ATOM 714 C CA . ILE A 1 93 ? -4.235 -8.747 1.517 1.00 98.25 93 ILE A CA 1
ATOM 715 C C . ILE A 1 93 ? -3.205 -9.787 1.944 1.00 98.25 93 ILE A C 1
ATOM 717 O O . ILE A 1 93 ? -2.817 -9.857 3.107 1.00 98.25 93 ILE A O 1
ATOM 721 N N . SER A 1 94 ? -2.746 -10.589 0.988 1.00 98.06 94 SER A N 1
ATOM 722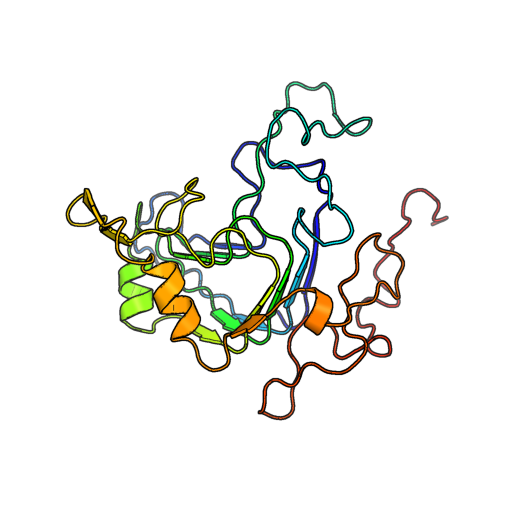 C CA . SER A 1 94 ? -1.680 -11.563 1.210 1.00 98.06 94 SER A CA 1
ATOM 723 C C . SER A 1 94 ? -0.611 -11.505 0.123 1.00 98.06 94 SER A C 1
ATOM 725 O O . SER A 1 94 ? -0.903 -11.164 -1.023 1.00 98.06 94 SER A O 1
ATOM 727 N N . ASN A 1 95 ? 0.628 -11.868 0.455 1.00 98.50 95 ASN A N 1
ATOM 728 C CA . ASN A 1 95 ? 1.730 -11.964 -0.510 1.00 98.50 95 ASN A CA 1
ATOM 729 C C . ASN A 1 95 ? 1.927 -10.661 -1.310 1.00 98.50 95 ASN A C 1
ATOM 731 O O . ASN A 1 95 ? 1.939 -10.672 -2.544 1.00 98.50 95 ASN A O 1
ATOM 735 N N . ALA A 1 96 ? 2.036 -9.528 -0.619 1.00 98.62 96 ALA A N 1
ATOM 736 C CA . ALA A 1 96 ? 2.172 -8.224 -1.260 1.00 98.62 96 ALA A CA 1
ATOM 737 C C . ALA A 1 96 ? 3.574 -7.635 -1.084 1.00 98.62 96 ALA A C 1
ATOM 739 O O . ALA A 1 96 ? 4.193 -7.772 -0.036 1.00 98.62 96 ALA A O 1
ATOM 740 N N . LEU A 1 97 ? 4.055 -6.945 -2.108 1.00 98.75 97 LEU A N 1
ATOM 741 C CA . LEU A 1 97 ? 5.254 -6.128 -2.072 1.00 98.75 97 LEU A CA 1
ATOM 742 C C . LEU A 1 97 ? 4.835 -4.668 -2.244 1.00 98.75 97 LEU A C 1
ATOM 744 O O . LEU A 1 97 ? 4.243 -4.326 -3.263 1.00 98.75 97 LEU A O 1
ATOM 748 N N . ALA A 1 98 ? 5.137 -3.808 -1.278 1.00 98.81 98 ALA A N 1
ATOM 749 C CA . ALA A 1 98 ? 4.981 -2.367 -1.435 1.00 98.81 98 ALA A CA 1
ATOM 750 C C . ALA A 1 98 ? 6.329 -1.680 -1.229 1.00 98.81 98 ALA A C 1
ATOM 752 O O . ALA A 1 98 ? 7.023 -1.958 -0.250 1.00 98.81 98 ALA A O 1
ATOM 753 N N . ILE A 1 99 ? 6.694 -0.796 -2.154 1.00 98.56 99 ILE A N 1
ATOM 754 C CA . ILE A 1 99 ? 7.997 -0.125 -2.163 1.00 98.56 99 ILE A CA 1
ATOM 755 C C . ILE A 1 99 ? 7.834 1.384 -2.337 1.00 98.56 99 ILE A C 1
ATOM 757 O O . ILE A 1 99 ? 6.977 1.815 -3.103 1.00 98.56 99 ILE A O 1
ATOM 761 N N . GLY A 1 100 ? 8.644 2.177 -1.638 1.00 98.25 100 GLY A N 1
ATOM 762 C CA . GLY A 1 100 ? 8.774 3.619 -1.866 1.00 98.25 100 GLY A CA 1
ATOM 763 C C . GLY A 1 100 ? 7.507 4.440 -1.606 1.00 98.25 100 GLY A C 1
ATOM 764 O O . GLY A 1 100 ? 7.225 5.373 -2.358 1.00 98.25 100 GLY A O 1
ATOM 765 N N . TRP A 1 101 ? 6.713 4.100 -0.585 1.00 98.62 101 TRP A N 1
ATOM 766 C CA . TRP A 1 101 ? 5.549 4.900 -0.173 1.00 98.62 101 TRP A CA 1
ATOM 767 C C . TRP A 1 101 ? 5.874 5.782 1.039 1.00 98.62 101 TRP A C 1
ATOM 769 O O . TRP A 1 101 ? 6.656 5.361 1.884 1.00 98.62 101 TRP A O 1
ATOM 779 N N . PRO A 1 102 ? 5.257 6.969 1.191 1.00 98.50 102 PRO A N 1
ATOM 780 C CA . PRO A 1 102 ? 5.422 7.753 2.416 1.00 98.50 102 PRO A CA 1
ATOM 781 C C . PRO A 1 102 ? 4.966 6.977 3.663 1.00 98.50 102 PRO A C 1
ATOM 783 O O . PRO A 1 102 ? 5.705 6.872 4.636 1.00 98.50 102 PRO A O 1
ATOM 786 N N . VAL A 1 103 ? 3.789 6.348 3.611 1.00 98.88 103 VAL A N 1
ATOM 787 C CA . VAL A 1 103 ? 3.262 5.497 4.687 1.00 98.88 103 VAL A CA 1
ATOM 788 C C . VAL A 1 103 ? 3.041 4.068 4.184 1.00 98.88 103 VAL A C 1
ATOM 790 O O . VAL A 1 103 ? 2.508 3.854 3.096 1.00 98.88 103 VAL A O 1
ATOM 793 N N . GLY A 1 104 ? 3.407 3.063 4.975 1.00 98.81 104 GLY A N 1
ATOM 794 C CA . GLY A 1 104 ? 3.095 1.665 4.672 1.00 98.81 104 GLY A CA 1
ATOM 795 C C . GLY A 1 104 ? 1.602 1.360 4.837 1.00 98.81 104 GLY A C 1
ATOM 796 O O . GLY A 1 104 ? 0.897 1.107 3.857 1.00 98.81 104 GLY A O 1
ATOM 797 N N . LEU A 1 105 ? 1.110 1.390 6.077 1.00 98.94 105 LEU A N 1
ATOM 798 C CA . LEU A 1 105 ? -0.265 1.025 6.432 1.00 98.94 105 LEU A CA 1
ATOM 799 C C . LEU A 1 105 ? -0.977 2.112 7.242 1.00 98.94 105 LEU A C 1
ATOM 801 O O . LEU A 1 105 ? -0.451 2.608 8.232 1.00 98.94 105 LEU A O 1
ATOM 805 N N . ILE A 1 106 ? -2.227 2.389 6.884 1.00 98.88 106 ILE A N 1
ATOM 806 C CA . ILE A 1 106 ? -3.153 3.192 7.678 1.00 98.88 106 ILE A CA 1
ATOM 807 C C . ILE A 1 106 ? -4.386 2.351 7.987 1.00 98.88 106 ILE A C 1
ATOM 809 O O . ILE A 1 106 ? -5.168 2.027 7.090 1.00 98.88 106 ILE A O 1
ATOM 813 N N . ILE A 1 107 ? -4.575 2.013 9.259 1.00 98.62 107 ILE A N 1
ATOM 814 C CA . ILE A 1 107 ? -5.854 1.537 9.788 1.00 98.62 107 ILE A CA 1
ATOM 815 C C . ILE A 1 107 ? -6.532 2.739 10.434 1.00 98.62 107 ILE A C 1
ATOM 817 O O . ILE A 1 107 ? -6.295 3.072 11.591 1.00 98.62 107 ILE A O 1
ATOM 821 N N . ASP A 1 108 ? -7.370 3.397 9.643 1.00 97.19 108 ASP A N 1
ATOM 822 C CA . ASP A 1 108 ? -7.995 4.669 9.992 1.00 97.19 108 ASP A CA 1
ATOM 823 C C . ASP A 1 108 ? -9.164 4.448 10.967 1.00 97.19 108 ASP A C 1
ATOM 825 O O . ASP A 1 108 ? -10.151 3.760 10.653 1.00 97.19 108 ASP A O 1
ATOM 829 N N . GLY A 1 109 ? -9.026 5.038 12.156 1.00 95.06 109 GLY A N 1
ATOM 830 C CA . GLY A 1 109 ? -10.017 5.024 13.229 1.00 95.06 109 GLY A CA 1
ATOM 831 C C . GLY A 1 109 ? -10.956 6.234 13.258 1.00 95.06 109 GLY A C 1
ATOM 832 O O . GLY A 1 109 ? -11.825 6.276 14.123 1.00 95.06 109 GLY A O 1
ATOM 833 N N . GLU A 1 110 ? -10.826 7.200 12.338 1.00 95.88 110 GLU A N 1
ATOM 834 C CA . GLU A 1 110 ? -11.618 8.442 12.352 1.00 95.88 110 GLU A CA 1
ATOM 835 C C . GLU A 1 110 ? -13.123 8.183 12.239 1.00 95.88 110 GLU A C 1
ATOM 837 O O . GLU A 1 110 ? -13.941 8.868 12.854 1.00 95.88 110 GLU A O 1
ATOM 842 N N . LYS A 1 111 ? -13.499 7.188 11.431 1.00 95.69 111 LYS A N 1
ATOM 843 C CA . LYS A 1 111 ? -14.888 6.778 11.227 1.00 95.69 111 LYS A CA 1
ATOM 844 C C . LYS A 1 111 ? -15.004 5.265 11.155 1.00 95.69 111 LYS A C 1
ATOM 846 O O . LYS A 1 111 ? -14.186 4.592 10.526 1.00 95.69 111 LYS A O 1
ATOM 851 N N . GLY A 1 112 ? -16.112 4.755 11.685 1.00 95.69 112 GLY A N 1
ATOM 852 C CA . GLY A 1 112 ? -16.416 3.329 11.686 1.00 95.69 112 GLY A CA 1
ATOM 853 C C . GLY A 1 112 ? -15.575 2.539 12.689 1.00 95.69 112 GLY A C 1
ATOM 854 O O . GLY A 1 112 ? -15.038 3.090 13.642 1.00 95.69 112 GLY A O 1
ATOM 855 N N . GLN A 1 113 ? -15.500 1.226 12.481 1.00 96.75 113 GLN A N 1
ATOM 856 C CA . GLN A 1 113 ? -14.982 0.254 13.450 1.00 96.75 113 GLN A CA 1
ATOM 857 C C . GLN A 1 113 ? -13.736 -0.491 12.951 1.00 96.75 113 GLN A C 1
ATOM 859 O O . GLN A 1 113 ? -13.429 -1.581 13.430 1.00 96.75 113 GLN A O 1
ATOM 864 N N . THR A 1 114 ? -12.994 0.071 11.991 1.00 97.44 114 THR A N 1
ATOM 865 C CA . THR A 1 114 ? -11.855 -0.613 11.349 1.00 97.44 114 THR A CA 1
ATOM 866 C C . THR A 1 114 ? -10.808 -1.091 12.361 1.00 97.44 114 THR A C 1
ATOM 868 O O . THR A 1 114 ? -10.382 -2.242 12.303 1.00 97.44 114 THR A O 1
ATOM 871 N N . VAL A 1 115 ? -10.443 -0.246 13.333 1.00 97.50 115 VAL A N 1
ATOM 872 C CA . VAL A 1 115 ? -9.489 -0.593 14.404 1.00 97.50 115 VAL A CA 1
ATOM 873 C C . VAL A 1 115 ? -10.031 -1.725 15.285 1.00 97.50 115 VAL A C 1
ATOM 875 O O . VAL A 1 115 ? -9.304 -2.667 15.600 1.00 97.50 115 VAL A O 1
ATOM 878 N N . SER A 1 116 ? -11.315 -1.682 15.653 1.00 97.44 116 SER A N 1
ATOM 879 C CA . SER A 1 116 ? -11.976 -2.741 16.432 1.00 97.44 116 SER A CA 1
ATOM 880 C C . SER A 1 116 ? -11.978 -4.074 15.677 1.00 97.44 116 SER A C 1
ATOM 882 O O . SER A 1 116 ? -11.658 -5.117 16.245 1.00 97.44 116 SER A O 1
ATOM 884 N N . TYR A 1 117 ? -12.265 -4.049 14.375 1.00 98.00 117 TYR A N 1
ATOM 885 C CA . TYR A 1 117 ? -12.226 -5.227 13.508 1.00 98.00 117 TYR A CA 1
ATOM 886 C C . TYR A 1 117 ? -10.817 -5.787 13.321 1.00 98.00 117 TYR A C 1
ATOM 888 O O . TYR A 1 117 ? -10.653 -7.007 13.316 1.00 98.00 117 TYR A O 1
ATOM 896 N N . ALA A 1 118 ? -9.809 -4.921 13.222 1.00 98.06 118 ALA A N 1
ATOM 897 C CA . ALA A 1 118 ? -8.409 -5.321 13.188 1.00 98.06 118 ALA A CA 1
ATOM 898 C C . ALA A 1 118 ? -8.014 -6.044 14.488 1.00 98.06 118 ALA A C 1
ATOM 900 O O . ALA A 1 118 ? -7.508 -7.164 14.439 1.00 98.06 118 ALA A O 1
ATOM 901 N N . LYS A 1 119 ? -8.337 -5.462 15.655 1.00 97.75 119 LYS A N 1
ATOM 902 C CA . LYS A 1 119 ? -8.101 -6.073 16.981 1.00 97.75 119 LYS A CA 1
ATOM 903 C C . LYS A 1 119 ? -8.820 -7.417 17.148 1.00 97.75 119 LYS A C 1
ATOM 905 O O . LYS A 1 119 ? -8.283 -8.322 17.776 1.00 97.75 119 LYS A O 1
ATOM 910 N N . ALA A 1 120 ? -10.011 -7.557 16.567 1.00 98.12 120 ALA A N 1
ATOM 911 C CA . ALA A 1 120 ? -10.787 -8.796 16.578 1.00 98.12 120 ALA A CA 1
ATOM 912 C C . ALA A 1 120 ? -10.342 -9.828 15.519 1.00 98.12 120 ALA A C 1
ATOM 914 O O . ALA A 1 120 ? -10.927 -10.907 15.444 1.00 98.12 120 ALA A O 1
ATOM 915 N N . GLY A 1 121 ? -9.357 -9.513 14.667 1.00 97.81 121 GLY A N 1
ATOM 916 C CA . GLY A 1 121 ? -8.884 -10.409 13.606 1.00 97.81 121 GLY A CA 1
ATOM 917 C C . GLY A 1 121 ? -9.885 -10.625 12.464 1.00 97.81 121 GLY A C 1
ATOM 918 O O . GLY A 1 121 ? -9.831 -11.648 11.783 1.00 97.81 121 GLY A O 1
ATOM 919 N N . SER A 1 122 ? -10.807 -9.681 12.246 1.00 98.00 122 SER A N 1
ATOM 920 C CA . SER A 1 122 ? -11.849 -9.776 11.206 1.00 98.00 122 SER A CA 1
ATOM 921 C C . SER A 1 122 ? -11.318 -9.617 9.777 1.00 98.00 122 SER A C 1
ATOM 923 O O . SER A 1 122 ? -12.024 -9.932 8.820 1.00 98.00 122 SER A O 1
ATOM 925 N N . PHE A 1 123 ? -10.095 -9.119 9.623 1.00 98.31 123 PHE A N 1
ATOM 926 C CA . PHE A 1 123 ? -9.342 -9.131 8.377 1.00 98.31 123 PHE A CA 1
ATOM 927 C C . PHE A 1 123 ? -7.859 -9.319 8.682 1.00 98.31 123 PHE A C 1
ATOM 929 O O . PHE A 1 123 ? -7.417 -9.112 9.816 1.00 98.31 123 PHE A O 1
ATOM 936 N N . LYS A 1 124 ? -7.094 -9.729 7.672 1.00 97.69 124 LYS A N 1
ATOM 937 C CA . LYS A 1 124 ? -5.675 -10.038 7.812 1.00 97.69 124 LYS A CA 1
ATOM 938 C C . LYS A 1 124 ? -4.836 -9.440 6.693 1.00 97.69 124 LYS A C 1
ATOM 940 O O . LYS A 1 124 ? -5.243 -9.413 5.530 1.00 97.69 124 LYS A O 1
ATOM 945 N N . LEU A 1 125 ? -3.635 -9.026 7.081 1.00 98.50 125 LEU A N 1
ATOM 946 C CA . LEU A 1 125 ? -2.548 -8.621 6.201 1.00 98.50 125 LEU A CA 1
ATOM 947 C C . LEU A 1 125 ? -1.363 -9.553 6.474 1.00 98.50 125 LEU A C 1
ATOM 949 O O . LEU A 1 125 ? -0.794 -9.508 7.564 1.00 98.50 125 LEU A O 1
ATOM 953 N N . GLU A 1 126 ? -1.042 -10.433 5.528 1.00 98.12 126 GLU A N 1
ATOM 954 C CA . GLU A 1 126 ? -0.072 -11.522 5.730 1.00 98.12 126 GLU A CA 1
ATOM 955 C C . GLU A 1 126 ? 0.947 -11.602 4.586 1.00 98.12 126 GLU A C 1
ATOM 957 O O . GLU A 1 126 ? 0.620 -11.375 3.421 1.00 98.12 126 GLU A O 1
ATOM 962 N N . ASN A 1 127 ? 2.181 -12.002 4.897 1.00 98.50 127 ASN A N 1
ATOM 963 C CA . ASN A 1 127 ? 3.275 -12.130 3.932 1.00 98.50 127 ASN A CA 1
ATOM 964 C C . ASN A 1 127 ? 3.480 -10.857 3.092 1.00 98.50 127 ASN A C 1
ATOM 966 O O . ASN A 1 127 ? 3.633 -10.918 1.869 1.00 98.50 127 ASN A O 1
ATOM 970 N N . ILE A 1 128 ? 3.430 -9.696 3.740 1.00 98.81 128 ILE A N 1
ATOM 971 C CA . ILE A 1 128 ? 3.633 -8.401 3.101 1.00 98.81 128 ILE A CA 1
ATOM 972 C C . ILE A 1 128 ? 5.049 -7.898 3.372 1.00 98.81 128 ILE A C 1
ATOM 974 O O . ILE A 1 128 ? 5.511 -7.868 4.510 1.00 98.81 128 ILE A O 1
ATOM 978 N N . VAL A 1 129 ? 5.732 -7.467 2.318 1.00 98.88 129 VAL A N 1
ATOM 979 C CA . VAL A 1 129 ? 7.041 -6.824 2.412 1.00 98.88 129 VAL A CA 1
ATOM 980 C C . VAL A 1 129 ? 6.887 -5.333 2.154 1.00 98.88 129 VAL A C 1
ATOM 982 O O . VAL A 1 129 ? 6.409 -4.931 1.092 1.00 98.88 129 VAL A O 1
ATOM 985 N N . PHE A 1 130 ? 7.311 -4.527 3.123 1.00 98.88 130 PHE A N 1
ATOM 986 C CA . PHE A 1 130 ? 7.488 -3.086 2.973 1.00 98.88 130 PHE A CA 1
ATOM 987 C C . PHE A 1 130 ? 8.957 -2.759 2.734 1.00 98.88 130 PHE A C 1
ATOM 989 O O . PHE A 1 130 ? 9.819 -3.257 3.456 1.00 98.88 130 PHE A O 1
ATOM 996 N N . ALA A 1 131 ? 9.237 -1.901 1.754 1.00 98.56 131 ALA A N 1
ATOM 997 C CA . ALA A 1 131 ? 10.569 -1.344 1.557 1.00 98.56 131 ALA A CA 1
ATOM 998 C C . ALA A 1 131 ? 10.537 0.157 1.271 1.00 98.56 131 ALA A C 1
ATOM 1000 O O . ALA A 1 131 ? 9.676 0.638 0.538 1.00 98.56 131 ALA A O 1
ATOM 1001 N N . GLY A 1 132 ? 11.480 0.901 1.850 1.00 96.88 132 GLY A N 1
ATOM 1002 C CA . GLY A 1 132 ? 11.634 2.337 1.588 1.00 96.88 132 GLY A CA 1
ATOM 1003 C C . GLY A 1 132 ? 10.488 3.223 2.096 1.00 96.88 132 GLY A C 1
ATOM 1004 O O . GLY A 1 132 ? 10.233 4.270 1.504 1.00 96.88 132 GLY A O 1
ATOM 1005 N N . MET A 1 133 ? 9.792 2.827 3.168 1.00 97.75 133 MET A N 1
ATOM 1006 C CA . MET A 1 133 ? 8.730 3.646 3.779 1.00 97.75 133 MET A CA 1
ATOM 1007 C C . MET A 1 133 ? 9.309 4.793 4.623 1.00 97.75 133 MET A C 1
ATOM 1009 O O . MET A 1 133 ? 10.376 4.609 5.202 1.00 97.75 133 MET A O 1
ATOM 1013 N N . ASP A 1 134 ? 8.633 5.949 4.727 1.00 97.25 134 ASP A N 1
ATOM 1014 C CA . ASP A 1 134 ? 8.984 6.963 5.751 1.00 97.25 134 ASP A CA 1
ATOM 1015 C C . ASP A 1 134 ? 8.394 6.580 7.117 1.00 97.25 134 ASP A C 1
ATOM 1017 O O . ASP A 1 134 ? 9.091 6.584 8.130 1.00 97.25 134 ASP A O 1
ATOM 1021 N N . ALA A 1 135 ? 7.119 6.183 7.127 1.00 98.50 135 ALA A N 1
ATOM 1022 C CA . ALA A 1 135 ? 6.426 5.618 8.279 1.00 98.50 135 ALA A CA 1
ATOM 1023 C C . ALA A 1 135 ? 5.913 4.211 7.949 1.00 98.50 135 ALA A C 1
ATOM 1025 O O . ALA A 1 135 ? 5.304 3.984 6.901 1.00 98.50 135 ALA A O 1
ATOM 1026 N N . ILE A 1 136 ? 6.112 3.251 8.853 1.00 98.69 136 ILE A N 1
ATOM 1027 C CA . ILE A 1 136 ? 5.602 1.882 8.661 1.00 98.69 136 ILE A CA 1
ATOM 1028 C C . ILE A 1 136 ? 4.078 1.871 8.734 1.00 98.69 136 ILE A C 1
ATOM 1030 O O . ILE A 1 136 ? 3.421 1.224 7.916 1.00 98.69 136 ILE A O 1
ATOM 1034 N N . GLY A 1 137 ? 3.512 2.644 9.659 1.00 98.75 137 GLY A N 1
ATOM 1035 C CA . GLY A 1 137 ? 2.096 2.954 9.644 1.00 98.75 137 GLY A CA 1
ATOM 1036 C C . GLY A 1 137 ? 1.759 4.256 10.353 1.00 98.75 137 GLY A C 1
ATOM 1037 O O . GLY A 1 137 ? 2.596 4.832 11.043 1.00 98.75 137 GLY A O 1
ATOM 1038 N N . THR A 1 138 ? 0.527 4.720 10.163 1.00 98.75 138 THR A N 1
ATOM 1039 C CA . THR A 1 138 ? -0.057 5.843 10.907 1.00 98.75 138 THR A CA 1
ATOM 1040 C C . THR A 1 138 ? -1.518 5.537 11.226 1.00 98.75 138 THR A C 1
ATOM 1042 O O . THR A 1 138 ? -2.190 4.835 10.476 1.00 98.75 138 THR A O 1
ATOM 1045 N N . ASP A 1 139 ? -2.034 6.042 12.348 1.00 98.19 139 ASP A N 1
ATOM 1046 C CA . ASP A 1 139 ? -3.417 5.751 12.771 1.00 98.19 139 ASP A CA 1
ATOM 1047 C C . ASP A 1 139 ? -4.451 6.708 1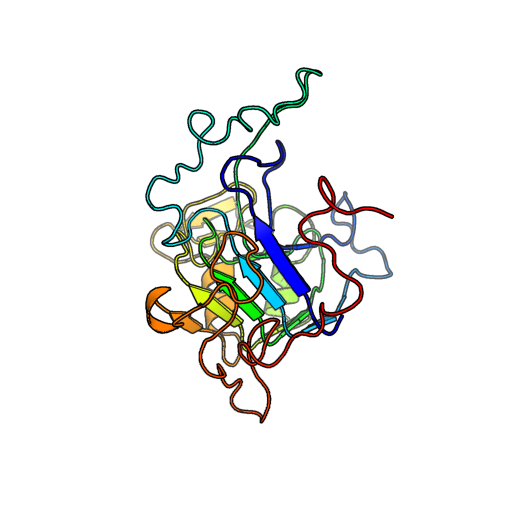2.168 1.00 98.19 139 ASP A C 1
ATOM 1049 O O . ASP A 1 139 ? -5.654 6.475 12.272 1.00 98.19 139 ASP A O 1
ATOM 1053 N N . LYS A 1 140 ? -3.990 7.787 11.526 1.00 95.44 140 LYS A N 1
ATOM 1054 C CA . LYS A 1 140 ? -4.824 8.906 11.085 1.00 95.44 140 LYS A CA 1
ATOM 1055 C C . LYS A 1 140 ? -4.708 9.103 9.581 1.00 95.44 140 LYS A C 1
ATOM 1057 O O . LYS A 1 140 ? -3.622 9.079 9.001 1.00 95.44 140 LYS A O 1
ATOM 1062 N N . ASN A 1 141 ? -5.836 9.407 8.950 1.00 96.38 141 ASN A N 1
ATOM 1063 C CA . ASN A 1 141 ? -5.826 9.901 7.583 1.00 96.38 141 ASN A CA 1
ATOM 1064 C C . ASN A 1 141 ? -5.022 11.217 7.481 1.00 96.38 141 ASN A C 1
ATOM 1066 O O . ASN A 1 141 ? -5.168 12.099 8.325 1.00 96.38 141 ASN A O 1
ATOM 1070 N N . LYS A 1 142 ? -4.218 11.366 6.420 1.00 96.25 142 LYS A N 1
ATOM 1071 C CA . LYS A 1 142 ? -3.355 12.530 6.129 1.00 96.25 142 LYS A CA 1
ATOM 1072 C C . LYS A 1 142 ? -2.246 12.797 7.155 1.00 96.25 142 LYS A C 1
ATOM 1074 O O . LYS A 1 142 ? -1.661 13.878 7.139 1.00 96.25 142 LYS A O 1
ATOM 1079 N N . GLU A 1 143 ? -1.937 11.822 8.005 1.00 97.31 143 GLU A N 1
ATOM 1080 C CA . GLU A 1 143 ? -0.777 11.843 8.893 1.00 97.31 143 GLU A CA 1
ATOM 1081 C C . GLU A 1 143 ? 0.388 11.066 8.274 1.00 97.31 143 GLU A C 1
ATOM 1083 O O . GLU A 1 143 ? 0.193 9.999 7.689 1.00 97.31 143 GLU A O 1
ATOM 1088 N N . TYR A 1 144 ? 1.593 11.610 8.435 1.00 97.81 144 TYR A N 1
ATOM 1089 C CA . TYR A 1 144 ? 2.839 11.093 7.862 1.00 97.81 144 TYR A CA 1
ATOM 1090 C C . TYR A 1 144 ? 3.873 10.722 8.928 1.00 97.81 144 TYR A C 1
ATOM 1092 O O . TYR A 1 144 ? 4.919 10.173 8.600 1.00 97.81 144 TYR A O 1
ATOM 1100 N N . SER A 1 145 ? 3.592 11.020 10.196 1.00 98.06 145 SER A N 1
ATOM 1101 C CA . SER A 1 145 ? 4.438 10.660 11.328 1.00 98.06 145 SER A CA 1
ATOM 1102 C C . SER A 1 145 ? 3.875 9.434 12.031 1.00 98.06 145 SER A C 1
ATOM 1104 O O . SER A 1 145 ? 2.680 9.362 12.317 1.00 98.06 145 SER A O 1
ATOM 1106 N N . ASP A 1 146 ? 4.747 8.493 12.362 1.00 98.62 146 ASP A N 1
ATOM 1107 C CA . ASP A 1 146 ? 4.368 7.279 13.075 1.00 98.62 146 ASP A CA 1
ATOM 1108 C C . ASP A 1 146 ? 4.287 7.540 14.583 1.00 98.62 146 ASP A C 1
ATOM 1110 O O . ASP A 1 146 ? 5.303 7.745 15.249 1.00 98.62 146 ASP A O 1
ATOM 1114 N N . TYR A 1 147 ? 3.068 7.575 15.115 1.00 98.69 147 TYR A N 1
ATOM 1115 C CA . TYR A 1 147 ? 2.805 7.633 16.548 1.00 98.69 147 TYR A CA 1
ATOM 1116 C C . TYR A 1 147 ? 1.436 7.042 16.875 1.00 98.69 147 TYR A C 1
ATOM 1118 O O . TYR A 1 147 ? 0.542 7.010 16.025 1.00 98.69 147 TYR A O 1
ATOM 1126 N N . LEU A 1 148 ? 1.261 6.599 18.119 1.00 98.56 148 LEU A N 1
ATOM 1127 C CA . LEU A 1 148 ? -0.023 6.101 18.597 1.00 98.56 148 LEU A CA 1
ATOM 1128 C C . LEU A 1 148 ? -1.038 7.240 18.721 1.00 98.56 148 LEU A C 1
ATOM 1130 O O . LEU A 1 148 ? -0.803 8.218 19.436 1.00 98.56 148 LEU A O 1
ATOM 1134 N N . PHE A 1 149 ? -2.196 7.068 18.086 1.00 98.19 149 PHE A N 1
ATOM 1135 C CA . PHE A 1 149 ? -3.359 7.928 18.286 1.00 98.19 149 PHE A CA 1
ATOM 1136 C C . PHE A 1 149 ? -4.585 7.091 18.648 1.00 98.19 149 PHE A C 1
ATOM 1138 O O . PHE A 1 149 ? -4.981 6.195 17.902 1.00 98.19 149 PHE A O 1
ATOM 1145 N N . ASP A 1 150 ? -5.216 7.402 19.779 1.00 94.62 150 ASP A N 1
ATOM 1146 C CA . ASP A 1 150 ? -6.459 6.751 20.193 1.00 94.62 150 ASP A CA 1
ATOM 1147 C C . ASP A 1 150 ? -7.658 7.661 19.902 1.00 94.62 150 ASP A C 1
ATOM 1149 O O . ASP A 1 150 ? -7.849 8.695 20.540 1.00 94.62 150 ASP A O 1
ATOM 1153 N N . TYR A 1 151 ? -8.488 7.262 18.937 1.00 94.25 151 TYR A N 1
ATOM 1154 C CA . TYR A 1 151 ? -9.704 7.988 18.567 1.00 94.25 151 TYR A CA 1
ATOM 1155 C C . TYR A 1 151 ? -10.807 7.943 19.634 1.00 94.25 151 TYR A C 1
ATOM 1157 O O . TYR A 1 151 ? -11.680 8.808 19.616 1.00 94.25 151 TYR A O 1
ATOM 1165 N N . LEU A 1 152 ? -10.792 6.975 20.559 1.00 90.62 152 LEU A N 1
ATOM 1166 C CA . LEU A 1 152 ? -11.782 6.899 21.639 1.00 90.62 152 LEU A CA 1
ATOM 1167 C C . LEU A 1 152 ? -11.540 7.980 22.695 1.00 90.62 152 LEU A C 1
ATOM 1169 O O . LEU A 1 152 ? -12.492 8.544 23.228 1.00 90.62 152 LEU A O 1
ATOM 1173 N N . THR A 1 153 ? -10.273 8.262 22.998 1.00 94.75 153 THR A N 1
ATOM 1174 C CA . THR A 1 153 ? -9.867 9.249 24.011 1.00 94.75 153 THR A CA 1
ATOM 1175 C C . THR A 1 153 ? -9.412 10.577 23.406 1.00 94.75 153 THR A C 1
ATOM 1177 O O . THR A 1 153 ? -9.326 11.572 24.122 1.00 94.75 153 THR A O 1
ATOM 1180 N N . GLY A 1 154 ? -9.104 10.611 22.106 1.00 95.38 154 GLY A N 1
ATOM 1181 C CA . GLY A 1 154 ? -8.539 11.769 21.412 1.00 95.38 154 GLY A CA 1
ATOM 1182 C C . GLY A 1 154 ? -7.087 12.073 21.795 1.00 95.38 154 GLY A C 1
ATOM 1183 O O . GLY A 1 154 ? -6.647 13.211 21.642 1.00 95.38 154 GLY A O 1
ATOM 1184 N N . THR A 1 155 ? -6.350 11.097 22.335 1.00 96.94 155 THR A N 1
ATOM 1185 C CA . THR A 1 155 ? -4.995 11.306 22.874 1.00 96.94 155 THR A CA 1
ATOM 1186 C C . THR A 1 155 ? -3.907 10.806 21.932 1.00 96.94 155 THR A C 1
ATOM 1188 O O . THR A 1 155 ? -4.029 9.720 21.363 1.00 96.94 155 THR A O 1
ATOM 1191 N N . GLU A 1 156 ? -2.806 11.557 21.846 1.00 97.81 156 GLU A N 1
ATOM 1192 C CA . GLU A 1 156 ? -1.589 11.150 21.133 1.00 97.81 156 GLU A CA 1
ATOM 1193 C C . GLU A 1 156 ? -0.515 10.680 22.126 1.00 97.81 156 GLU A C 1
ATOM 1195 O O . GLU A 1 156 ? -0.290 11.324 23.152 1.00 97.81 156 GLU A O 1
ATOM 1200 N N . ASP A 1 157 ? 0.197 9.605 21.792 1.00 98.12 157 ASP A N 1
ATOM 1201 C CA . ASP A 1 157 ? 1.415 9.176 22.483 1.00 98.12 157 ASP A CA 1
ATOM 1202 C C . ASP A 1 157 ? 2.548 9.041 21.462 1.00 98.12 157 ASP A C 1
ATOM 1204 O O . ASP A 1 157 ? 2.716 8.019 20.799 1.00 98.12 157 ASP A O 1
ATOM 1208 N N . ARG A 1 158 ? 3.347 10.106 21.347 1.00 98.12 158 ARG A N 1
ATOM 1209 C CA . ARG A 1 158 ? 4.480 10.196 20.411 1.00 98.12 158 ARG A CA 1
ATOM 1210 C C . ARG A 1 158 ? 5.701 9.381 20.835 1.00 98.12 158 ARG A C 1
ATOM 1212 O O . ARG A 1 158 ? 6.693 9.368 20.117 1.00 98.12 158 ARG A O 1
ATOM 1219 N N . THR A 1 159 ? 5.646 8.714 21.988 1.00 98.06 159 THR A N 1
ATOM 1220 C CA . THR A 1 159 ? 6.710 7.804 22.437 1.00 98.06 159 THR A CA 1
ATOM 1221 C C . THR A 1 159 ? 6.486 6.368 21.970 1.00 98.06 159 THR A C 1
ATOM 1223 O O . THR A 1 159 ? 7.371 5.526 22.123 1.00 98.06 159 THR A O 1
ATOM 1226 N N . LYS A 1 160 ? 5.315 6.081 21.390 1.00 98.44 160 LYS A N 1
ATOM 1227 C CA . LYS A 1 160 ? 4.930 4.759 20.900 1.00 98.44 160 LYS A CA 1
ATOM 1228 C C . LYS A 1 160 ? 4.635 4.794 19.404 1.00 98.44 160 LYS A C 1
ATOM 1230 O O . LYS A 1 160 ? 4.095 5.791 18.931 1.00 98.44 160 LYS A O 1
ATOM 1235 N N . PRO A 1 161 ? 4.916 3.700 18.676 1.00 98.56 161 PRO A N 1
ATOM 1236 C CA . PRO A 1 161 ? 4.461 3.553 17.301 1.00 98.56 161 PRO A CA 1
ATOM 1237 C C . PRO A 1 161 ? 2.932 3.485 17.231 1.00 98.56 161 PRO A C 1
ATOM 1239 O O . PRO A 1 161 ? 2.262 3.115 18.200 1.00 98.56 161 PRO A O 1
ATOM 1242 N N . SER A 1 162 ? 2.399 3.794 16.056 1.00 98.81 162 SER A N 1
ATOM 1243 C CA . SER A 1 162 ? 0.980 3.676 15.731 1.00 98.81 162 SER A CA 1
ATOM 1244 C C . SER A 1 162 ? 0.428 2.257 15.937 1.00 98.81 162 SER A C 1
ATOM 1246 O O . SER A 1 162 ? 1.142 1.245 15.860 1.00 98.81 162 SER A O 1
ATOM 1248 N N . PHE A 1 163 ? -0.884 2.153 16.160 1.00 98.69 163 PHE A N 1
ATOM 1249 C CA . PHE A 1 163 ? -1.586 0.871 16.098 1.00 98.69 163 PHE A CA 1
ATOM 1250 C C . PHE A 1 163 ? -1.379 0.208 14.730 1.00 98.69 163 PHE A C 1
ATOM 1252 O O . PHE A 1 163 ? -1.118 -0.989 14.660 1.00 98.69 163 PHE A O 1
ATOM 1259 N N . SER A 1 164 ? -1.414 0.983 13.648 1.00 98.81 164 SER A N 1
ATOM 1260 C CA . SER A 1 164 ? -1.204 0.489 12.283 1.00 98.81 164 SER A CA 1
ATOM 1261 C C . SER A 1 164 ? 0.183 -0.133 12.085 1.00 98.81 164 SER A C 1
ATOM 1263 O O . SER A 1 164 ? 0.290 -1.223 11.518 1.00 98.81 164 SER A O 1
ATOM 1265 N N . HIS A 1 165 ? 1.241 0.489 12.616 1.00 98.81 165 HIS A N 1
ATOM 1266 C CA . HIS A 1 165 ? 2.588 -0.090 12.628 1.00 98.81 165 HIS A CA 1
ATOM 1267 C C . HIS A 1 165 ? 2.609 -1.425 13.374 1.00 98.81 165 HIS A C 1
ATOM 1269 O O . HIS A 1 165 ? 3.044 -2.446 12.834 1.00 98.81 165 HIS A O 1
ATOM 1275 N N . THR A 1 166 ? 2.155 -1.433 14.629 1.00 98.75 166 THR A N 1
ATOM 1276 C CA . THR A 1 166 ? 2.228 -2.637 15.472 1.00 98.75 166 THR A CA 1
ATOM 1277 C C . THR A 1 166 ? 1.364 -3.771 14.922 1.00 98.75 166 THR A C 1
ATOM 1279 O O . THR A 1 166 ? 1.798 -4.924 14.918 1.00 98.75 166 THR A O 1
ATOM 1282 N N . PHE A 1 167 ? 0.196 -3.453 14.358 1.00 98.81 167 PHE A N 1
ATOM 1283 C CA . PHE A 1 167 ? -0.646 -4.402 13.637 1.00 98.81 167 PHE A CA 1
ATOM 1284 C C . PHE A 1 167 ? 0.101 -5.024 12.454 1.00 98.81 167 PHE A C 1
ATOM 1286 O O . PHE A 1 167 ? 0.126 -6.251 12.336 1.00 98.81 167 PHE A O 1
ATOM 1293 N N . PHE A 1 168 ? 0.757 -4.213 11.613 1.00 98.88 168 PHE A N 1
ATOM 1294 C CA . PHE A 1 168 ? 1.524 -4.716 10.472 1.00 98.88 168 PHE A CA 1
ATOM 1295 C C . PHE A 1 168 ? 2.602 -5.715 10.906 1.00 98.88 168 PHE A C 1
ATOM 1297 O O . PHE A 1 168 ? 2.646 -6.822 10.368 1.00 98.88 168 PHE A O 1
ATOM 1304 N N . LEU A 1 169 ? 3.419 -5.367 11.905 1.00 98.56 169 LEU A N 1
ATOM 1305 C CA . LEU A 1 169 ? 4.495 -6.240 12.392 1.00 98.56 169 LEU A CA 1
ATOM 1306 C C . LEU A 1 169 ? 3.993 -7.500 13.109 1.00 98.56 169 LEU A C 1
ATOM 1308 O O . LEU A 1 169 ? 4.708 -8.497 13.158 1.00 98.56 169 LEU A O 1
ATOM 1312 N N . SER A 1 170 ? 2.768 -7.482 13.639 1.00 98.06 170 SER A N 1
ATOM 1313 C CA . SER A 1 170 ? 2.136 -8.678 14.212 1.00 98.06 170 SER A CA 1
ATOM 1314 C C . SER A 1 170 ? 1.606 -9.657 13.153 1.00 98.06 170 SER A C 1
ATOM 1316 O O . SER A 1 170 ? 1.341 -10.822 13.458 1.00 98.06 170 SER A O 1
ATOM 1318 N N . GLY A 1 171 ? 1.443 -9.203 11.904 1.00 97.31 171 GLY A N 1
ATOM 1319 C CA . GLY A 1 171 ? 0.946 -10.024 10.805 1.00 97.31 171 GLY A CA 1
ATOM 1320 C C . GLY A 1 171 ? 1.941 -11.112 10.401 1.00 97.31 171 GLY A C 1
ATOM 1321 O O . GLY A 1 171 ? 3.142 -10.882 10.266 1.00 97.31 171 GLY A O 1
ATOM 1322 N N . THR A 1 172 ? 1.441 -12.329 10.178 1.00 97.25 172 THR A N 1
ATOM 1323 C CA . THR A 1 172 ? 2.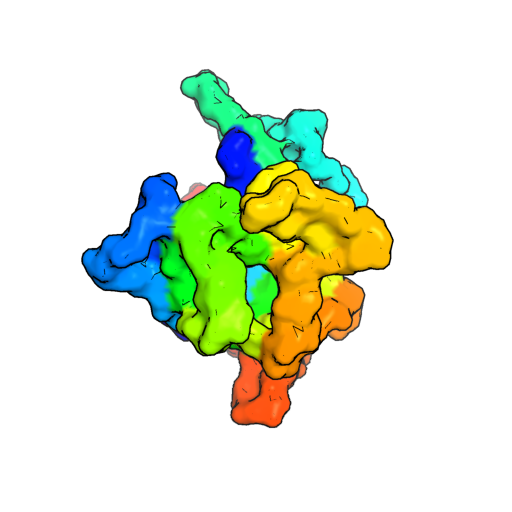295 -13.483 9.860 1.00 97.25 172 THR A CA 1
ATOM 1324 C C . THR A 1 172 ? 3.077 -13.249 8.569 1.00 97.25 172 THR A C 1
ATOM 1326 O O . THR A 1 172 ? 2.483 -13.011 7.521 1.00 97.25 172 THR A O 1
ATOM 1329 N N . GLY A 1 173 ? 4.407 -13.356 8.643 1.00 97.69 173 GLY A N 1
ATOM 1330 C CA . GLY A 1 173 ? 5.310 -13.225 7.495 1.00 97.69 173 GLY A CA 1
ATOM 1331 C C . GLY A 1 173 ? 5.508 -11.796 6.984 1.00 97.69 173 GLY A C 1
ATOM 1332 O O . GLY A 1 173 ? 6.249 -11.611 6.013 1.00 97.69 173 GLY A O 1
ATOM 1333 N N . ASN A 1 174 ? 4.885 -10.800 7.626 1.00 98.75 174 ASN A N 1
ATOM 1334 C CA . ASN A 1 174 ? 5.122 -9.399 7.310 1.00 98.75 174 ASN A CA 1
ATOM 1335 C C . ASN A 1 174 ? 6.530 -8.993 7.740 1.00 98.75 174 ASN A C 1
ATOM 1337 O O . ASN A 1 174 ? 7.023 -9.422 8.784 1.00 98.75 174 ASN A O 1
ATOM 1341 N N . ARG A 1 175 ? 7.195 -8.176 6.924 1.00 98.50 175 ARG A N 1
ATOM 1342 C CA . ARG A 1 175 ? 8.547 -7.695 7.219 1.00 98.50 175 ARG A CA 1
ATOM 1343 C C . ARG A 1 175 ? 8.860 -6.391 6.507 1.00 98.50 175 ARG A C 1
ATOM 1345 O O . ARG A 1 175 ? 8.267 -6.067 5.479 1.00 98.50 175 ARG A O 1
ATOM 1352 N N . ILE A 1 176 ? 9.835 -5.683 7.056 1.00 98.62 176 ILE A N 1
ATOM 1353 C CA . ILE A 1 176 ? 10.401 -4.464 6.486 1.00 98.62 176 ILE A CA 1
ATOM 1354 C C . ILE A 1 176 ? 11.802 -4.804 5.991 1.00 98.62 176 ILE A C 1
ATOM 1356 O O . ILE A 1 176 ? 12.541 -5.512 6.676 1.00 98.62 176 ILE A O 1
ATOM 1360 N N . VAL A 1 177 ? 12.153 -4.331 4.803 1.00 97.94 177 VAL A N 1
ATOM 1361 C CA . VAL A 1 177 ? 13.485 -4.502 4.218 1.00 97.94 177 VAL A CA 1
ATOM 1362 C C . VAL A 1 177 ? 13.935 -3.211 3.545 1.00 97.94 177 VAL A C 1
ATOM 1364 O O . VAL A 1 177 ? 13.119 -2.359 3.203 1.00 97.94 177 VAL A O 1
ATOM 1367 N N . GLU A 1 178 ? 15.233 -3.088 3.300 1.00 95.94 178 GLU A N 1
ATOM 1368 C CA . GLU A 1 178 ? 15.749 -2.063 2.393 1.00 95.94 178 GLU A CA 1
ATOM 1369 C C . GLU A 1 178 ? 15.384 -2.399 0.943 1.00 95.94 178 GLU A C 1
ATOM 1371 O O . GLU A 1 178 ? 15.385 -3.569 0.550 1.00 95.94 178 GLU A O 1
ATOM 1376 N N . GLU A 1 179 ? 15.109 -1.386 0.116 1.00 96.25 179 GLU A N 1
ATOM 1377 C CA . GLU A 1 179 ? 14.738 -1.605 -1.293 1.00 96.25 179 GLU A CA 1
ATOM 1378 C C . GLU A 1 179 ? 15.843 -2.348 -2.064 1.00 96.25 179 GLU A C 1
ATOM 1380 O O . GLU A 1 179 ? 15.559 -3.235 -2.871 1.00 96.25 179 GLU A O 1
ATOM 1385 N N . SER A 1 180 ? 17.112 -2.067 -1.753 1.00 94.81 180 SER A N 1
ATOM 1386 C CA . SER A 1 180 ? 18.274 -2.728 -2.361 1.00 94.81 180 SER A CA 1
ATOM 1387 C C . SER A 1 180 ? 18.332 -4.237 -2.092 1.00 94.81 180 SER A C 1
ATOM 1389 O O . SER A 1 180 ? 18.855 -4.981 -2.921 1.00 94.81 180 SER A O 1
ATOM 1391 N N . ALA A 1 181 ? 17.747 -4.716 -0.989 1.00 95.81 181 ALA A N 1
ATOM 1392 C CA . ALA A 1 181 ? 17.706 -6.140 -0.657 1.00 95.81 181 ALA A CA 1
ATOM 1393 C C . ALA A 1 181 ? 16.759 -6.942 -1.568 1.00 95.81 181 ALA A C 1
ATOM 1395 O O . ALA A 1 181 ? 16.831 -8.169 -1.606 1.00 95.81 181 ALA A O 1
ATOM 1396 N N . LEU A 1 182 ? 15.868 -6.264 -2.298 1.00 97.00 182 LEU A N 1
ATOM 1397 C CA . LEU A 1 182 ? 14.875 -6.899 -3.164 1.00 97.00 182 LEU A CA 1
ATOM 1398 C C . LEU A 1 182 ? 15.403 -7.213 -4.569 1.00 97.00 182 LEU A C 1
ATOM 1400 O O . LEU A 1 182 ? 14.802 -8.031 -5.264 1.00 97.00 182 LEU A O 1
ATOM 1404 N N . ASN A 1 183 ? 16.495 -6.561 -4.989 1.00 95.88 183 ASN A N 1
ATOM 1405 C CA . ASN A 1 183 ? 17.093 -6.694 -6.322 1.00 95.88 183 ASN A CA 1
ATOM 1406 C C . ASN A 1 183 ? 16.037 -6.661 -7.450 1.00 95.88 183 ASN A C 1
ATOM 1408 O O . ASN A 1 183 ? 15.929 -7.585 -8.263 1.00 95.88 183 ASN A O 1
ATOM 1412 N N . LEU A 1 184 ? 15.185 -5.630 -7.427 1.00 97.50 184 LEU A N 1
ATOM 1413 C CA . LEU A 1 184 ? 14.075 -5.488 -8.366 1.00 97.50 184 LEU A CA 1
ATOM 1414 C C . LEU A 1 184 ? 14.563 -5.040 -9.749 1.00 97.50 184 LEU A C 1
ATOM 1416 O O . LEU A 1 184 ? 15.465 -4.216 -9.882 1.00 97.50 184 LEU A O 1
ATOM 1420 N N . LEU A 1 185 ? 13.888 -5.542 -10.774 1.00 96.88 185 LEU A N 1
ATOM 1421 C CA . LEU A 1 185 ? 14.106 -5.288 -12.190 1.00 96.88 185 LEU A CA 1
ATOM 1422 C C . LEU A 1 185 ? 12.876 -4.605 -12.807 1.00 96.88 185 LEU A C 1
ATOM 1424 O O . LEU A 1 185 ? 11.766 -4.679 -12.267 1.00 96.88 185 LEU A O 1
ATOM 1428 N N . ASP A 1 186 ? 13.071 -4.008 -13.982 1.00 95.25 186 ASP A N 1
ATOM 1429 C CA . ASP A 1 186 ? 12.014 -3.471 -14.850 1.00 95.25 186 ASP A CA 1
ATOM 1430 C C . ASP A 1 186 ? 11.978 -4.232 -16.192 1.00 95.25 186 ASP A C 1
ATOM 1432 O O . ASP A 1 186 ? 12.325 -3.681 -17.239 1.00 95.25 186 ASP A O 1
ATOM 1436 N N . PRO A 1 187 ? 11.629 -5.534 -16.192 1.00 93.69 187 PRO A N 1
ATOM 1437 C CA . PRO A 1 187 ? 11.739 -6.375 -17.386 1.00 93.69 187 PRO A CA 1
ATOM 1438 C C . PRO A 1 187 ? 10.759 -5.983 -18.500 1.00 93.69 187 PRO A C 1
ATOM 1440 O O . PRO A 1 187 ? 10.900 -6.457 -19.625 1.00 93.69 187 PRO A O 1
ATOM 1443 N N . PHE A 1 188 ? 9.760 -5.149 -18.193 1.00 87.81 188 PHE A N 1
ATOM 1444 C CA . PHE A 1 188 ? 8.701 -4.747 -19.121 1.00 87.81 188 PHE A CA 1
ATOM 1445 C C . PHE A 1 188 ? 8.702 -3.236 -19.402 1.00 87.81 188 PHE A C 1
ATOM 1447 O O . PHE A 1 188 ? 7.724 -2.731 -19.940 1.00 87.81 188 PHE A O 1
ATOM 1454 N N . MET A 1 189 ? 9.793 -2.535 -19.060 1.00 88.75 189 MET A N 1
ATOM 1455 C CA . MET A 1 189 ? 10.024 -1.115 -19.373 1.00 88.75 189 MET A CA 1
ATOM 1456 C C . MET A 1 189 ? 8.895 -0.182 -18.906 1.00 88.75 189 MET A C 1
ATOM 1458 O O . MET A 1 189 ? 8.498 0.747 -19.601 1.00 88.75 189 MET A O 1
ATOM 1462 N N . THR A 1 190 ? 8.387 -0.429 -17.701 1.00 88.06 190 THR A N 1
ATOM 1463 C CA . THR A 1 190 ? 7.343 0.382 -17.053 1.00 88.06 190 THR A CA 1
ATOM 1464 C C . THR A 1 190 ? 7.873 1.698 -16.477 1.00 88.06 190 THR A C 1
ATOM 1466 O O . THR A 1 190 ? 7.098 2.516 -15.989 1.00 88.06 190 THR A O 1
ATOM 1469 N N . GLY A 1 191 ? 9.197 1.887 -16.476 1.00 90.88 191 GLY A N 1
ATOM 1470 C CA . GLY A 1 191 ? 9.881 3.043 -15.903 1.00 90.88 191 GLY A CA 1
ATOM 1471 C C . GLY A 1 191 ? 10.357 2.814 -14.468 1.00 90.88 191 GLY A C 1
ATOM 1472 O O . GLY A 1 191 ? 11.228 3.538 -13.986 1.00 90.88 191 GLY A O 1
ATOM 1473 N N . GLN A 1 192 ? 9.881 1.774 -13.780 1.00 95.44 192 GLN A N 1
ATOM 1474 C CA . GLN A 1 192 ? 10.216 1.497 -12.381 1.00 95.44 192 GLN A CA 1
ATOM 1475 C C . GLN A 1 192 ? 10.629 0.044 -12.158 1.00 95.44 192 GLN A C 1
ATOM 1477 O O . GLN A 1 192 ? 10.191 -0.860 -12.857 1.00 95.44 192 GLN A O 1
ATOM 1482 N N . ASN A 1 193 ? 11.484 -0.194 -11.162 1.00 96.69 193 ASN A N 1
ATOM 1483 C CA . ASN A 1 193 ? 11.860 -1.553 -10.782 1.00 96.69 193 ASN A CA 1
ATOM 1484 C C . ASN A 1 193 ? 10.764 -2.145 -9.882 1.00 96.69 193 ASN A C 1
ATOM 1486 O O . ASN A 1 193 ? 10.530 -1.641 -8.789 1.00 96.69 193 ASN A O 1
ATOM 1490 N N . PHE A 1 194 ? 10.094 -3.207 -10.331 1.00 95.62 194 PHE A N 1
ATOM 1491 C CA . PHE A 1 194 ? 8.955 -3.812 -9.618 1.00 95.62 194 PHE A CA 1
ATOM 1492 C C . PHE A 1 194 ? 9.024 -5.342 -9.534 1.00 95.62 194 PHE A C 1
ATOM 1494 O O . PHE A 1 194 ? 8.338 -5.949 -8.710 1.00 95.62 194 PHE A O 1
ATOM 1501 N N . CYS A 1 195 ? 9.808 -5.984 -10.403 1.00 96.81 195 CYS A N 1
ATOM 1502 C CA . CYS A 1 195 ? 9.849 -7.435 -10.527 1.00 96.81 195 CYS A CA 1
ATOM 1503 C C . CYS A 1 195 ? 11.093 -7.994 -9.831 1.00 96.81 195 CYS A C 1
ATOM 1505 O O . CYS A 1 195 ? 12.195 -7.619 -10.220 1.00 96.81 195 CYS A O 1
ATOM 1507 N N . PRO A 1 196 ? 10.979 -8.917 -8.864 1.00 96.88 196 PRO A N 1
ATOM 1508 C CA . PRO A 1 196 ? 12.154 -9.539 -8.260 1.00 96.88 196 PRO A CA 1
ATOM 1509 C C . PRO A 1 196 ? 13.039 -10.241 -9.298 1.00 96.88 196 PRO A C 1
ATOM 1511 O O . PRO A 1 196 ? 12.531 -10.918 -10.195 1.00 96.88 196 PRO A O 1
ATOM 1514 N N . ALA A 1 197 ? 14.364 -10.113 -9.180 1.00 95.56 197 ALA A N 1
ATOM 1515 C CA . ALA A 1 197 ? 15.289 -10.925 -9.977 1.00 95.56 197 ALA A CA 1
ATOM 1516 C C . ALA A 1 197 ? 15.184 -12.420 -9.617 1.00 95.56 197 ALA A C 1
ATOM 1518 O O . ALA A 1 197 ? 15.222 -13.283 -10.494 1.00 95.56 197 ALA A O 1
ATOM 1519 N N . THR A 1 198 ? 14.982 -12.708 -8.329 1.00 94.44 198 THR A N 1
ATOM 1520 C CA . THR A 1 198 ? 14.783 -14.052 -7.770 1.00 94.44 198 THR A CA 1
ATOM 1521 C C . THR A 1 198 ? 13.506 -14.072 -6.936 1.00 94.44 198 THR A C 1
ATOM 1523 O O . THR A 1 198 ? 13.132 -13.053 -6.361 1.00 94.44 198 THR A O 1
ATOM 1526 N N . GLU A 1 199 ? 12.847 -15.232 -6.853 1.00 96.56 199 GLU A N 1
ATOM 1527 C CA . GLU A 1 199 ? 11.620 -15.401 -6.070 1.00 96.56 199 GLU A CA 1
ATOM 1528 C 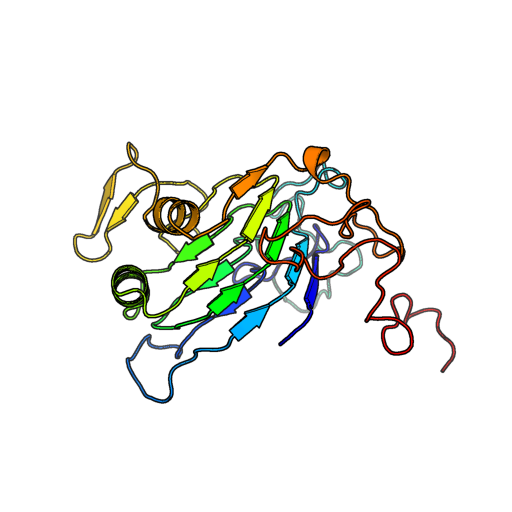C . GLU A 1 199 ? 11.789 -14.925 -4.622 1.00 96.56 199 GLU A C 1
ATOM 1530 O O . GLU A 1 199 ? 12.664 -15.389 -3.889 1.00 96.56 199 GLU A O 1
ATOM 1535 N N . ILE A 1 200 ? 10.884 -14.047 -4.189 1.00 97.25 200 ILE A N 1
ATOM 1536 C CA . ILE A 1 200 ? 10.715 -13.712 -2.778 1.00 97.25 200 ILE A CA 1
ATOM 1537 C C . ILE A 1 200 ? 9.727 -14.720 -2.189 1.00 97.25 200 ILE A C 1
ATOM 1539 O O . ILE A 1 200 ? 8.515 -14.561 -2.331 1.00 97.25 200 ILE A O 1
ATOM 1543 N N . SER A 1 201 ? 10.242 -15.768 -1.545 1.00 96.00 201 SER A N 1
ATOM 1544 C CA . SER A 1 201 ? 9.407 -16.839 -0.988 1.00 96.00 201 SER A CA 1
ATOM 1545 C C . SER A 1 201 ? 8.455 -16.334 0.106 1.00 96.00 201 SER A C 1
ATOM 1547 O O . SER A 1 201 ? 8.823 -15.506 0.949 1.00 96.00 201 SER A O 1
ATOM 1549 N N . ASP A 1 202 ? 7.234 -16.879 0.112 1.00 95.88 202 ASP A N 1
ATOM 1550 C CA . ASP A 1 202 ? 6.248 -16.697 1.185 1.00 95.88 202 ASP A CA 1
ATOM 1551 C C . ASP A 1 202 ? 6.363 -17.751 2.308 1.00 95.88 202 ASP A C 1
ATOM 1553 O O . ASP A 1 202 ? 5.551 -17.764 3.236 1.00 95.88 202 ASP A O 1
ATOM 1557 N N . GLY A 1 203 ? 7.350 -18.654 2.216 1.00 94.50 203 GLY A N 1
ATOM 1558 C CA . GLY A 1 203 ? 7.580 -19.743 3.171 1.00 94.50 203 GLY A CA 1
ATOM 1559 C C . GLY A 1 203 ? 6.556 -20.886 3.107 1.00 94.50 203 GLY A C 1
ATOM 1560 O O . GLY A 1 203 ? 6.627 -21.809 3.914 1.00 94.50 203 GLY A O 1
ATOM 1561 N N . LYS A 1 204 ? 5.603 -20.843 2.166 1.00 91.88 204 LYS A N 1
ATOM 1562 C CA . LYS A 1 204 ? 4.484 -21.794 2.018 1.00 91.88 204 LYS A CA 1
ATOM 1563 C C . LYS A 1 204 ? 4.378 -22.359 0.593 1.00 91.88 204 LYS A C 1
ATOM 1565 O O . LYS A 1 204 ? 3.317 -22.828 0.184 1.00 91.88 204 LYS A O 1
ATOM 1570 N N . GLY A 1 205 ? 5.470 -22.305 -0.173 1.00 91.31 205 GLY A N 1
ATOM 1571 C CA . GLY A 1 205 ? 5.526 -22.760 -1.568 1.00 91.31 205 GLY A CA 1
ATOM 1572 C C . GLY A 1 205 ? 4.973 -21.757 -2.589 1.00 91.31 205 GLY A C 1
ATOM 1573 O O . GLY A 1 205 ? 4.835 -22.101 -3.763 1.00 91.31 205 GLY A O 1
ATOM 1574 N N . GLY A 1 206 ? 4.648 -20.534 -2.162 1.00 94.69 206 GLY A N 1
ATOM 1575 C CA . GLY A 1 206 ? 4.315 -19.410 -3.030 1.00 94.69 206 GLY A CA 1
ATOM 1576 C C . GLY A 1 206 ? 5.349 -18.284 -2.949 1.00 94.69 206 GLY A C 1
ATOM 1577 O O . GLY A 1 206 ? 6.434 -18.427 -2.381 1.00 94.69 206 GLY A O 1
ATOM 1578 N N . TYR A 1 207 ? 4.982 -17.138 -3.519 1.00 97.12 207 TYR A N 1
ATOM 1579 C CA . TYR A 1 207 ? 5.838 -15.957 -3.614 1.00 97.12 207 TYR A CA 1
ATOM 1580 C C . TYR A 1 207 ? 5.093 -14.677 -3.250 1.00 97.12 207 TYR A C 1
ATOM 1582 O O . TYR A 1 207 ? 3.861 -14.621 -3.327 1.00 97.12 207 TYR A O 1
ATOM 1590 N N . ILE A 1 208 ? 5.864 -13.667 -2.856 1.00 98.12 208 ILE A N 1
ATOM 1591 C CA . ILE A 1 208 ? 5.428 -12.312 -2.517 1.00 98.12 208 ILE A CA 1
ATOM 1592 C C . ILE A 1 208 ? 5.552 -11.413 -3.749 1.00 98.12 208 ILE A C 1
ATOM 1594 O O . ILE A 1 208 ? 6.551 -11.470 -4.463 1.00 98.12 208 ILE A O 1
ATOM 1598 N N . GLY A 1 209 ? 4.554 -10.557 -3.968 1.00 97.88 209 GLY A N 1
ATOM 1599 C CA . GLY A 1 209 ? 4.504 -9.649 -5.111 1.00 97.88 209 GLY A CA 1
ATOM 1600 C C . GLY A 1 209 ? 3.683 -10.200 -6.275 1.00 97.88 209 GLY A C 1
ATOM 1601 O O . GLY A 1 209 ? 3.240 -11.352 -6.274 1.00 97.88 209 GLY A O 1
ATOM 1602 N N . ALA A 1 210 ? 3.458 -9.354 -7.278 1.00 97.06 210 ALA A N 1
ATOM 1603 C CA . ALA A 1 210 ? 2.681 -9.696 -8.469 1.00 97.06 210 ALA A CA 1
ATOM 1604 C C . ALA A 1 210 ? 3.402 -10.646 -9.429 1.00 97.06 210 ALA A C 1
ATOM 1606 O O . ALA A 1 210 ? 2.755 -11.226 -10.293 1.00 97.06 210 ALA A O 1
ATOM 1607 N N . PHE A 1 211 ? 4.718 -10.793 -9.290 1.00 96.38 211 PHE A N 1
ATOM 1608 C CA . PHE A 1 211 ? 5.557 -11.595 -10.173 1.00 96.38 211 PHE A CA 1
ATOM 1609 C C . PHE A 1 211 ? 6.486 -12.458 -9.338 1.00 96.38 211 PHE A C 1
ATOM 1611 O O . PHE A 1 211 ? 7.078 -11.973 -8.372 1.00 96.38 211 PHE A O 1
ATOM 1618 N N . ARG A 1 212 ? 6.638 -13.725 -9.725 1.00 95.75 212 ARG A N 1
ATOM 1619 C CA . ARG A 1 212 ? 7.634 -14.609 -9.112 1.00 95.75 212 ARG A CA 1
ATOM 1620 C C . ARG A 1 212 ? 9.046 -14.117 -9.416 1.00 95.75 212 ARG A C 1
ATOM 1622 O O . ARG A 1 212 ? 9.882 -14.056 -8.524 1.00 95.75 212 ARG A O 1
ATOM 1629 N N . ASN A 1 213 ? 9.306 -13.821 -10.686 1.00 95.19 213 ASN A N 1
ATOM 1630 C CA . ASN A 1 213 ? 10.543 -13.251 -11.211 1.00 95.19 213 ASN A CA 1
ATOM 1631 C C . ASN A 1 213 ? 10.314 -12.787 -12.665 1.00 95.19 213 ASN A C 1
ATOM 1633 O O . ASN A 1 213 ? 9.200 -12.888 -13.173 1.00 95.19 213 ASN A O 1
ATOM 1637 N N . ALA A 1 214 ? 11.367 -12.344 -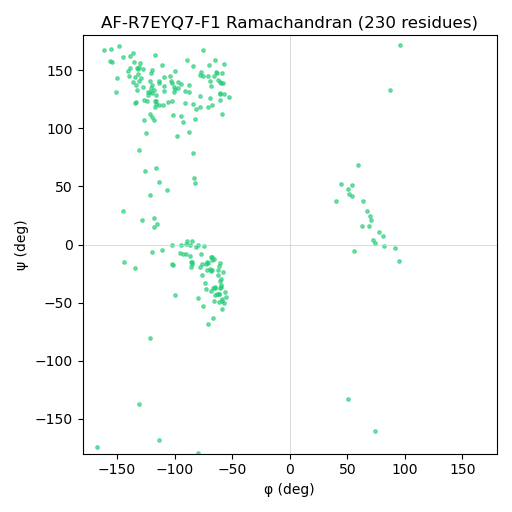13.359 1.00 92.56 214 ALA A N 1
ATOM 1638 C CA . ALA A 1 214 ? 11.275 -11.819 -14.728 1.00 92.56 214 ALA A CA 1
ATOM 1639 C C . ALA A 1 214 ? 10.736 -12.808 -15.790 1.00 92.56 214 ALA A C 1
ATOM 1641 O O . ALA A 1 214 ? 10.355 -12.378 -16.877 1.00 92.56 214 ALA A O 1
ATOM 1642 N N . SER A 1 215 ? 10.695 -14.117 -15.504 1.00 91.19 215 SER A N 1
ATOM 1643 C CA . SER A 1 215 ? 10.104 -15.123 -16.405 1.00 91.19 215 SER A CA 1
ATOM 1644 C C . SER A 1 215 ? 8.587 -15.290 -16.238 1.00 91.19 215 SER A C 1
ATOM 1646 O O . SER A 1 215 ? 7.934 -15.869 -17.105 1.00 91.19 215 SER A O 1
ATOM 1648 N N . ASP A 1 216 ? 8.019 -14.772 -15.148 1.00 89.75 216 ASP A N 1
ATOM 1649 C CA . ASP A 1 216 ? 6.584 -14.771 -14.872 1.00 89.75 216 ASP A CA 1
ATOM 1650 C C . ASP A 1 216 ? 5.987 -13.461 -15.394 1.00 89.75 216 ASP A C 1
ATOM 1652 O O . ASP A 1 216 ? 6.218 -12.402 -14.822 1.00 89.75 216 ASP A O 1
ATOM 1656 N N . ASN A 1 217 ? 5.261 -13.504 -16.514 1.00 89.12 217 ASN A N 1
ATOM 1657 C CA . ASN A 1 217 ? 4.622 -12.323 -17.096 1.00 89.12 217 ASN A CA 1
ATOM 1658 C C . ASN A 1 217 ? 3.151 -12.590 -17.430 1.00 89.12 217 ASN A C 1
ATOM 1660 O O . ASN A 1 217 ? 2.787 -12.828 -18.583 1.00 89.12 217 ASN A O 1
ATOM 1664 N N . TRP A 1 218 ? 2.293 -12.496 -16.415 1.00 92.06 218 TRP A N 1
ATOM 1665 C CA . TRP A 1 218 ? 0.840 -12.615 -16.566 1.00 92.06 218 TRP A CA 1
ATOM 1666 C C . TRP A 1 218 ? 0.192 -11.449 -17.335 1.00 92.06 218 TRP A C 1
ATOM 1668 O O . TRP A 1 218 ? -0.974 -11.553 -17.707 1.00 92.06 218 TRP A O 1
ATOM 1678 N N . MET A 1 219 ? 0.919 -10.355 -17.595 1.00 90.81 219 MET A N 1
ATOM 1679 C CA . MET A 1 219 ? 0.432 -9.193 -18.360 1.00 90.81 219 MET A CA 1
ATOM 1680 C C . MET A 1 219 ? 0.591 -9.373 -19.879 1.00 90.81 219 MET A C 1
ATOM 1682 O O . MET A 1 219 ? 0.014 -8.625 -20.673 1.00 90.81 219 MET A O 1
ATOM 1686 N N . ARG A 1 220 ? 1.393 -10.358 -20.308 1.00 88.88 220 ARG A N 1
ATOM 1687 C CA . ARG A 1 220 ? 1.696 -10.592 -21.721 1.00 88.88 220 ARG A CA 1
ATOM 1688 C C . ARG A 1 220 ? 0.422 -10.899 -22.512 1.00 88.88 220 ARG A C 1
ATOM 1690 O O . ARG A 1 220 ? -0.332 -11.803 -22.168 1.00 88.88 220 ARG A O 1
ATOM 1697 N N . GLY A 1 221 ? 0.246 -10.191 -23.626 1.00 88.50 221 GLY A N 1
ATOM 1698 C CA . GLY A 1 221 ? -0.817 -10.450 -24.602 1.00 88.50 221 GLY A CA 1
ATOM 1699 C C . GLY A 1 221 ? -2.117 -9.676 -24.380 1.00 88.50 221 GLY A C 1
ATOM 1700 O O . GLY A 1 221 ? -3.011 -9.797 -25.209 1.00 88.50 221 GLY A O 1
ATOM 1701 N N . TRP A 1 222 ? -2.233 -8.879 -23.314 1.00 89.06 222 TRP A N 1
ATOM 1702 C CA . TRP A 1 222 ? -3.425 -8.048 -23.085 1.00 89.06 222 TRP A CA 1
ATOM 1703 C C . TRP A 1 222 ? -3.136 -6.679 -22.455 1.00 89.06 222 TRP A C 1
ATOM 1705 O O . TRP A 1 222 ? -3.992 -5.801 -22.521 1.00 89.06 222 TRP A O 1
ATOM 1715 N N . THR A 1 223 ? -1.940 -6.463 -21.899 1.00 89.19 223 THR A N 1
ATOM 1716 C CA . THR A 1 223 ? -1.495 -5.135 -21.457 1.00 89.19 223 THR A CA 1
ATOM 1717 C C . THR A 1 223 ? -0.635 -4.466 -22.524 1.00 89.19 223 THR A C 1
ATOM 1719 O O . THR A 1 223 ? 0.291 -5.082 -23.055 1.00 89.19 223 THR A O 1
ATOM 1722 N N . ASN A 1 224 ? -0.908 -3.188 -22.789 1.00 86.31 224 ASN A N 1
ATOM 1723 C CA . ASN A 1 224 ? -0.089 -2.329 -23.632 1.00 86.31 224 ASN A CA 1
ATOM 1724 C C . ASN A 1 224 ? 0.472 -1.161 -22.809 1.00 86.31 224 ASN A C 1
ATOM 1726 O O . ASN A 1 224 ? -0.295 -0.361 -22.277 1.00 86.31 224 ASN A O 1
ATOM 1730 N N . PHE A 1 225 ? 1.799 -1.077 -22.710 1.00 83.62 225 PHE A N 1
ATOM 1731 C CA . PHE A 1 225 ? 2.500 -0.013 -21.981 1.00 83.62 225 PHE A CA 1
ATOM 1732 C C . PHE A 1 225 ? 2.894 1.172 -22.864 1.00 83.62 225 PHE A C 1
ATOM 1734 O O . PHE A 1 225 ? 3.302 2.201 -22.335 1.00 83.62 225 PHE A O 1
ATOM 1741 N N . ASP A 1 226 ? 2.725 1.057 -24.183 1.00 84.19 226 ASP A N 1
ATOM 1742 C CA . ASP A 1 226 ? 2.953 2.145 -25.128 1.00 84.19 226 ASP A CA 1
ATOM 1743 C C . ASP A 1 226 ? 1.719 2.385 -26.016 1.00 84.19 226 ASP A C 1
ATOM 1745 O O . ASP A 1 226 ? 1.741 2.187 -27.238 1.00 84.19 226 ASP A O 1
ATOM 1749 N N . PRO A 1 227 ? 0.583 2.781 -25.415 1.00 84.56 227 PRO A N 1
ATOM 1750 C CA . PRO A 1 227 ? -0.646 2.981 -26.166 1.00 84.56 227 PRO A CA 1
ATOM 1751 C C . PRO A 1 227 ? -0.572 4.160 -27.139 1.00 84.56 227 PRO A C 1
ATOM 1753 O O . PRO A 1 227 ? -1.353 4.177 -28.084 1.00 84.56 227 PRO A O 1
ATOM 1756 N N . GLN A 1 228 ? 0.338 5.120 -26.929 1.00 84.50 228 GLN A N 1
ATOM 1757 C CA . GLN A 1 228 ? 0.475 6.298 -27.791 1.00 84.50 228 GLN A CA 1
ATOM 1758 C C . GLN A 1 228 ? 1.127 5.962 -29.136 1.00 84.50 228 GLN A C 1
ATOM 1760 O O . GLN A 1 228 ? 0.748 6.552 -30.146 1.00 84.50 228 GLN A O 1
ATOM 1765 N N . HIS A 1 229 ? 2.056 5.000 -29.172 1.00 87.75 229 HIS A N 1
ATOM 1766 C CA . HIS A 1 229 ? 2.717 4.581 -30.415 1.00 87.75 229 HIS A CA 1
ATOM 1767 C C . HIS A 1 229 ? 2.178 3.261 -30.993 1.00 87.75 229 HIS A C 1
ATOM 1769 O O . HIS A 1 229 ? 2.641 2.813 -32.043 1.00 87.75 229 HIS A O 1
ATOM 1775 N N . THR A 1 230 ? 1.201 2.621 -30.342 1.00 87.06 230 THR A N 1
ATOM 1776 C CA . THR A 1 230 ? 0.619 1.363 -30.835 1.00 87.06 230 THR A CA 1
ATOM 1777 C C . THR A 1 230 ? -0.367 1.601 -31.975 1.00 87.06 230 THR A C 1
ATOM 1779 O O . THR A 1 230 ? -1.322 2.361 -31.839 1.00 87.06 230 THR A O 1
ATOM 1782 N N . VAL A 1 231 ? -0.160 0.896 -33.089 1.00 85.19 231 VAL A N 1
ATOM 1783 C CA . VAL A 1 231 ? -1.107 0.832 -34.211 1.00 85.19 231 VAL A CA 1
ATOM 1784 C C . VAL A 1 231 ? -2.159 -0.239 -33.901 1.00 85.19 231 VAL A C 1
ATOM 1786 O O . VAL A 1 231 ? -1.792 -1.394 -33.682 1.00 85.19 231 VAL A O 1
ATOM 1789 N N . TYR A 1 232 ? -3.437 0.152 -33.864 1.00 83.06 232 TYR A N 1
ATOM 1790 C CA . TYR A 1 232 ? -4.588 -0.726 -33.594 1.00 83.06 232 TYR A CA 1
ATOM 1791 C C . TYR A 1 232 ? -5.320 -1.140 -34.871 1.00 83.06 232 TYR A C 1
ATOM 1793 O O . TYR A 1 232 ? -5.376 -0.314 -35.812 1.00 83.06 232 TYR A O 1
#

Secondary structure (DSSP, 8-state):
---EEEE--TT--BTT-B-SEEE-S-TT---PSSP---EEEEEEEE-S-SGGGTT--SSTTT---GGG---SS--B--B-EEEEE-TT---EEEEEEEES-SEEEEE--SSSSHHHHHHTTSS-EEEEEEES-SEEEESSTT--S--EEETTTTEEETTS--HHHHHHHHSTT-EEE-GGGG-EE-TT--SS--EESS--B-SSS-BSSS-SSTT--TTTTT--S-TTT---

Mean predicted aligned error: 3.48 Å

Solvent-accessible surface area (backbone atoms only — not comparable to full-atom values): 12467 Å² total; per-residue (Å²): 88,74,63,40,80,45,79,50,59,60,32,63,29,44,57,91,44,33,51,68,40,76,41,53,44,44,96,80,13,59,95,59,81,80,67,39,53,55,59,40,31,16,27,24,38,38,33,42,45,33,86,90,34,77,82,62,52,88,37,71,89,53,23,56,36,65,93,71,50,80,88,74,83,79,62,62,29,31,67,42,25,42,33,34,37,20,16,41,23,30,62,26,41,31,20,25,31,35,34,7,23,50,20,38,30,27,42,20,42,92,35,45,47,20,49,61,36,49,76,69,60,67,35,50,55,28,29,31,40,41,17,51,50,77,11,64,6,14,25,47,83,98,54,71,65,53,22,24,56,42,73,91,80,72,47,77,40,82,91,40,67,5,60,23,29,55,52,48,65,68,20,61,72,30,47,77,48,61,58,79,80,53,52,51,34,48,89,79,73,78,85,52,64,74,32,22,66,56,67,45,70,58,87,76,91,51,45,32,18,49,31,50,20,77,87,50,62,91,54,70,92,79,65,74,94,55,69,89,81,54,87,130

Sequence (232 aa):
MRYCLSVRDPRIADTSQSNGFESDNNASGAETTPFTSAHFRNITLVGPKTTKNADFLNSSDYITAGDMFPDNGSKLGRFQSAFQIRRSSKLNISNALAIGWPVGLIIDGEKGQTVSYAKAGSFKLENIVFAGMDAIGTDKNKEYSDYLFDYLTGTEDRTKPSFSHTFFLSGTGNRIVEESALNLLDPFMTGQNFCPATEISDGKGGYIGAFRNASDNWMRGWTNFDPQHTVY

pLDDT: mean 95.41, std 4.1, range [70.31, 98.94]

Foldseek 3Di:
DEFEEDADDLQAAAAQADELDADAQDDQLDPDPPAQADEEEFAFAEDNQAPLNVVRDQDCVRNPCPVPPPPPPGDGHGHAEHEEYDSRHQYEYEQAEYEGGLEYYEQEPQGYCSLVCLVVPSYAYAQYEYENYNYPHDHHRPDRQFWDADPVVRDTDRVHGYPGNVSQVVGYNRDYDYPVVQCFDDLPPLVDGTFGQAFQDSVPPDGHHRYRGSVGDPPPPPDDSCPVPDDD

=== Feature glossary ===
The record interleaves many kinds of information about one protein. Here is each kind framed as the question it answers.

Q: What known structures does this most resemble?
A: Structural nearest neighbors (via Foldseek easy-search vs the PDB). Reported per hit: target PDB id, E-value, and alignment TM-score. A TM-score above ~0.5 is the conventional threshold for 'same fold'.

Q: Where is each backbone atom in 3D?
A: The mmCIF table is the protein's shape written out atom by atom. For each backbone N, Cα, C, and carbonyl O, it records an (x, y, z) coordinate triple in Å plus the residue type, chain letter, and residue number.

Q: What are the backbone torsion angles?
A: The φ/ψ torsion pair specifies the backbone conformation at each residue. φ rotates about the N–Cα bond, ψ about the Cα–C bond. Steric clashes forbid most of the (φ, ψ) plane — the allowed regions (α-helix basin, β-sheet basin, left-handed helix) are the Ramachandran-allowed regions.

Q: Which residues are buried vs exposed?
A: Solvent-accessible surface area (SASA) is the area in Å² traced out by the centre of a 1.4 Å probe sphere (a water molecule) rolled over the protein's van der Waals surface (Shrake–Rupley / Lee–Richards construction). Buried residues have near-zero SASA; fully exposed residues can exceed 200 Å². The total SASA scales roughly with the number of surface residues.

Q: How confident is the AlphaFold model at each residue?
A: pLDDT is the predicted lDDT-Cα score: AlphaFold's confidence that the local environment of each residue (all inter-atomic distances within 15 Å) is correctly placed. It is a per-residue number between 0 and 100, with higher meaning more reliable.

Q: What does the local fold look like, residue by residue?
A: 3Di is Foldseek's structural alphabet. Each residue is assigned one of twenty discrete states based on how its Cα sits relative to its spatial (not sequential) neighbors. Aligning 3Di strings finds structural homologs roughly as well as full 3D superposition, but orders of magnitude faster.

Q: How big and how compact is the whole molecule?
A: Radius of gyration (Rg) is the root-mean-square distance of Cα atoms from their centroid — a single number for overall size and compactness. A globular domain of N residues has Rg ≈ 2.2·N^0.38 Å; an extended or disordered chain has a much larger Rg. The Cα contact count is the number of residue pairs whose Cα atoms are within 8 Å and are more than four positions apart in sequence — a standard proxy for tertiary packing density. The bounding box is the smallest axis-aligned box enclosing all Cα atoms.

Q: Which residues are in helices, strands, or loops?
A: DSSP 8-state secondary structure assigns each residue one of H (α-helix), G (3₁₀-helix), I (π-helix), E (extended β-strand), B (isolated β-bridge), T (hydrogen-bonded turn), S (bend), or '-' (coil). The assignment is computed from backbone hydrogen-bond geometry via the Kabsch–Sander algorithm.

Q: How mobile is each atom in the crystal?
A: Crystallographic B-factors measure how much each atom's electron density is smeared out, in Å². They rise in mobile loops and surface residues and fall in the buried interior. In AlphaFold models this column is repurposed to hold pLDDT instead.

Q: What if only a Cα trace is available?
A: P-SEA three-state annotation labels each residue as helix, strand, or coil based purely on the geometry of the Cα trace. It serves as a fallback when the full backbone (and thus DSSP) is unavailable.

Q: What family and function is it annotated with?
A: Database cross-references. InterPro integrates a dozen domain/family signature databases into unified entries with residue-range hits. GO terms attach function/process/location labels with evidence codes. CATH codes position the fold in a four-level structural taxonomy. Organism is the NCBI-taxonomy species name.

Q: Are the domains correctly placed relative to each other?
A: Predicted Aligned Error (PAE) is an AlphaFold confidence matrix: entry (i, j) is the expected error in the position of residue j, in ångströms, when the prediction is superimposed on the true structure at residue i. Low PAE within a block of residues means that block is internally rigid and well-predicted; high PAE between two blocks means their relative placement is uncertain even if each block individually is confident.

Q: What do the diagnostic plots show?
A: Three diagnostic plots accompany the record. The Cα contact map visualizes the tertiary structure as a 2D adjacency matrix (8 Å cutoff, sequence-local contacts suppressed). The Ramachandran plot shows the distribution of backbone (φ, ψ) torsions, with points in the α and β basins reflecting secondary structure content. The PAE plot shows AlphaFold's inter-residue confidence as a color matrix.

Q: What is the amino-acid chain?
A: Primary structure: the covalent order of the twenty standard amino acids along the backbone. Two proteins with the same sequence will (almost always) fold to the same structure; two with 30% identity often share a fold but not the details.

Q: What do the rendered images show?
A: The six renders are orthographic views along the three Cartesian axes in both directions. Representation (cartoon, sticks, or surface) and color scheme (sequence-rainbow or by-chain) vary across proteins so the training set covers all the common visualization conventions.